Protein AF-A0A316VGZ0-F1 (afdb_monomer_lite)

Sequence (203 aa):
MQSYHSQEEENTGGGGDSDWLEDSEDDFAEEQKVAGKGEGQITLSMAEKETEKVQRKMYDDGYREGIGLGKEGAIQLGFDHGFKANGAPIGRRMGKLKGTLHALEIRLIQSRASKESTSNPSSSEKLNSILQSTKTLRHCLNSLQLKDLMEPDWEAIEHECQHGGQVDHIKPETPEQKSKREGILAEIEEQVNKLVLDSYGFV

Radius of gyration: 35.26 Å; chains: 1; bounding box: 104×51×98 Å

Structure (mmCIF, N/CA/C/O backbone):
data_AF-A0A316VGZ0-F1
#
_entry.id   AF-A0A316VGZ0-F1
#
loop_
_atom_site.group_PDB
_atom_site.id
_atom_site.type_symbol
_atom_site.label_atom_id
_atom_site.label_alt_id
_atom_site.label_comp_id
_atom_site.label_asym_id
_atom_site.label_entity_id
_atom_site.label_seq_id
_atom_site.pdbx_PDB_ins_code
_atom_site.Cartn_x
_atom_site.Cartn_y
_atom_site.Cartn_z
_atom_site.occupancy
_atom_site.B_iso_or_equiv
_atom_site.auth_seq_id
_atom_site.auth_comp_id
_atom_site.auth_asym_id
_atom_site.auth_atom_id
_atom_site.pdbx_PDB_model_num
ATOM 1 N N . MET A 1 1 ? 78.881 -1.160 -10.661 1.00 38.75 1 MET A N 1
ATOM 2 C CA . MET A 1 1 ? 78.074 -1.678 -11.783 1.00 38.75 1 MET A CA 1
ATOM 3 C C . MET A 1 1 ? 76.645 -1.198 -11.578 1.00 38.75 1 MET A C 1
ATOM 5 O O . MET A 1 1 ? 76.086 -1.544 -10.553 1.00 38.75 1 MET A O 1
ATOM 9 N N . GLN A 1 2 ? 76.182 -0.333 -12.498 1.00 39.22 2 GLN A N 1
ATOM 10 C CA . GLN A 1 2 ? 74.796 0.003 -12.912 1.00 39.22 2 GLN A CA 1
ATOM 11 C C . GLN A 1 2 ? 73.740 0.181 -11.795 1.00 39.22 2 GLN A C 1
ATOM 13 O O . GLN A 1 2 ? 73.377 -0.776 -11.132 1.00 39.22 2 GLN A O 1
ATOM 18 N N . SER A 1 3 ? 73.283 1.394 -11.451 1.00 41.81 3 SER A N 1
ATOM 19 C CA . SER A 1 3 ? 72.428 2.326 -12.225 1.00 41.81 3 SER A CA 1
ATOM 20 C C . SER A 1 3 ? 71.182 1.667 -12.808 1.00 41.81 3 SER A C 1
ATOM 22 O O . SER A 1 3 ? 71.302 1.074 -13.870 1.00 41.81 3 SER A O 1
ATOM 24 N N . TYR A 1 4 ? 70.019 1.881 -12.179 1.00 39.53 4 TYR A N 1
ATOM 25 C CA . TYR A 1 4 ? 68.788 2.272 -12.873 1.00 39.53 4 TYR A CA 1
ATOM 26 C C . TYR A 1 4 ? 67.970 3.235 -12.005 1.00 39.53 4 TYR A C 1
ATOM 28 O O . TYR A 1 4 ? 67.784 3.048 -10.805 1.00 39.53 4 TYR A O 1
ATOM 36 N N . HIS A 1 5 ? 67.575 4.300 -12.682 1.00 37.22 5 HIS A N 1
ATOM 37 C CA . HIS A 1 5 ? 66.784 5.453 -12.300 1.00 37.22 5 HIS A CA 1
ATOM 38 C C . HIS A 1 5 ? 65.394 5.227 -12.909 1.00 37.22 5 HIS A C 1
ATOM 40 O O . HIS A 1 5 ? 65.350 4.754 -14.041 1.00 37.22 5 HIS A O 1
ATOM 46 N N . SER A 1 6 ? 64.319 5.542 -12.185 1.00 41.25 6 SER A N 1
ATOM 47 C CA . SER A 1 6 ? 63.095 6.147 -12.737 1.00 41.25 6 SER A CA 1
ATOM 48 C C . SER A 1 6 ? 62.137 6.494 -11.598 1.00 41.25 6 SER A C 1
ATOM 50 O O . SER A 1 6 ? 61.730 5.633 -10.820 1.00 41.25 6 SER A O 1
ATOM 52 N N . GLN A 1 7 ? 61.862 7.792 -11.502 1.00 40.12 7 GLN A N 1
ATOM 53 C CA . GLN A 1 7 ? 60.756 8.409 -10.777 1.00 40.12 7 GLN A CA 1
ATOM 54 C C . GLN A 1 7 ? 59.441 8.181 -11.533 1.00 40.12 7 GLN A C 1
ATOM 56 O O . GLN A 1 7 ? 59.491 7.847 -12.712 1.00 40.12 7 GLN A O 1
ATOM 61 N N . GLU A 1 8 ? 58.324 8.403 -10.834 1.00 38.38 8 GLU A N 1
ATOM 62 C CA . GLU A 1 8 ? 57.053 9.021 -11.278 1.00 38.38 8 GLU A CA 1
ATOM 63 C C . GLU A 1 8 ? 55.898 8.408 -10.474 1.00 38.38 8 GLU A C 1
ATOM 65 O O . GLU A 1 8 ? 55.894 7.212 -10.200 1.00 38.38 8 GLU A O 1
ATOM 70 N N . GLU A 1 9 ? 54.830 9.095 -10.102 1.00 42.50 9 GLU A N 1
ATOM 71 C CA . GLU A 1 9 ? 54.559 10.470 -9.687 1.00 42.50 9 GLU A CA 1
ATOM 72 C C . GLU A 1 9 ? 53.143 10.379 -9.081 1.00 42.50 9 GLU A C 1
ATOM 74 O O . GLU A 1 9 ? 52.365 9.468 -9.389 1.00 42.50 9 GLU A O 1
ATOM 79 N N . GLU A 1 10 ? 52.834 11.257 -8.135 1.00 43.47 10 GLU A N 1
ATOM 80 C CA . GLU A 1 10 ? 51.562 11.282 -7.417 1.00 43.47 10 GLU A CA 1
ATOM 81 C C . GLU A 1 10 ? 50.405 11.626 -8.368 1.00 43.47 10 GLU A C 1
ATOM 83 O O . GLU A 1 10 ? 50.345 12.722 -8.917 1.00 43.47 10 GLU A O 1
ATOM 88 N N . ASN A 1 11 ? 49.439 10.717 -8.529 1.00 35.81 11 ASN A N 1
ATOM 89 C CA . ASN A 1 11 ? 48.193 11.011 -9.236 1.00 35.81 11 ASN A CA 1
ATOM 90 C C . ASN A 1 11 ? 47.208 11.702 -8.279 1.00 35.81 11 ASN A C 1
ATOM 92 O O . ASN A 1 11 ? 46.334 11.068 -7.680 1.00 35.81 11 ASN A O 1
ATOM 96 N N . THR A 1 12 ? 47.399 13.005 -8.078 1.00 38.22 12 THR A N 1
ATOM 97 C CA . THR A 1 12 ? 46.411 13.879 -7.439 1.00 38.22 12 THR A CA 1
ATOM 98 C C . THR A 1 12 ? 45.332 14.253 -8.444 1.00 38.22 12 THR A C 1
ATOM 100 O O . THR A 1 12 ? 45.634 14.693 -9.550 1.00 38.22 12 THR A O 1
ATOM 103 N N . GLY A 1 13 ? 44.076 14.083 -8.037 1.00 39.06 13 GLY A N 1
ATOM 104 C CA . GLY A 1 13 ? 42.913 14.264 -8.888 1.00 39.06 13 GLY A CA 1
ATOM 105 C C . GLY A 1 13 ? 42.761 15.639 -9.540 1.00 39.06 13 GLY A C 1
ATOM 106 O O . GLY A 1 13 ? 43.245 16.663 -9.064 1.00 39.06 13 GLY A O 1
ATOM 107 N N . GLY A 1 14 ? 41.978 15.637 -10.610 1.00 32.41 14 GLY A N 1
ATOM 108 C CA . GLY A 1 14 ? 41.451 16.820 -11.264 1.00 32.41 14 GLY A CA 1
ATOM 109 C C . GLY A 1 14 ? 40.292 16.383 -12.142 1.00 32.41 14 GLY A C 1
ATOM 110 O O . GLY A 1 14 ? 40.484 15.604 -13.068 1.00 32.41 14 GLY A O 1
ATOM 111 N N . GLY A 1 15 ? 39.084 16.822 -11.789 1.00 45.97 15 GLY A N 1
ATOM 112 C CA . GLY A 1 15 ? 37.895 16.622 -12.605 1.00 45.97 15 GLY A CA 1
ATOM 113 C C . GLY A 1 15 ? 38.054 17.265 -13.981 1.00 45.97 15 GLY A C 1
ATOM 114 O O . GLY A 1 15 ? 38.692 18.307 -14.122 1.00 45.97 15 GLY A O 1
ATOM 115 N N . GLY A 1 16 ? 37.446 16.631 -14.975 1.00 38.34 16 GLY A N 1
ATOM 116 C CA . GLY A 1 16 ? 37.474 17.063 -16.365 1.00 38.34 16 GLY A CA 1
ATOM 117 C C . GLY A 1 16 ? 36.427 16.319 -17.183 1.00 38.34 16 GLY A C 1
ATOM 118 O O . GLY A 1 16 ? 36.757 15.695 -18.182 1.00 38.34 16 GLY A O 1
ATOM 119 N N . ASP A 1 17 ? 35.170 16.360 -16.736 1.00 52.19 17 ASP A N 1
ATOM 120 C CA . ASP A 1 17 ? 34.013 16.061 -17.583 1.00 52.19 17 ASP A CA 1
ATOM 121 C C . ASP A 1 17 ? 33.887 17.167 -18.643 1.00 52.19 17 ASP A C 1
ATOM 123 O O . ASP A 1 17 ? 33.178 18.151 -18.436 1.00 52.19 17 ASP A O 1
ATOM 127 N N . SER A 1 18 ? 34.606 17.045 -19.760 1.00 46.91 18 SER A N 1
ATOM 128 C CA . SER A 1 18 ? 34.398 17.879 -20.955 1.00 46.91 18 SER A CA 1
ATOM 129 C C . SER A 1 18 ? 35.203 17.366 -22.154 1.00 46.91 18 SER A C 1
ATOM 131 O O . SER A 1 18 ? 35.973 18.114 -22.740 1.00 46.91 18 SER A O 1
ATOM 133 N N . ASP A 1 19 ? 35.014 16.095 -22.521 1.00 51.22 19 ASP A N 1
ATOM 134 C CA . ASP A 1 19 ? 35.657 15.467 -23.693 1.00 51.22 19 ASP A CA 1
ATOM 135 C C . ASP A 1 19 ? 34.629 14.997 -24.744 1.00 51.22 19 ASP A C 1
ATOM 137 O O . ASP A 1 19 ? 34.722 13.917 -25.316 1.00 51.22 19 ASP A O 1
ATOM 141 N N . TRP A 1 20 ? 33.557 15.775 -24.940 1.00 57.19 20 TRP A N 1
ATOM 142 C CA . TRP A 1 20 ? 32.487 15.443 -25.901 1.00 57.19 20 TRP A CA 1
ATOM 143 C C . TRP A 1 20 ? 32.205 16.514 -26.955 1.00 57.19 20 TRP A C 1
ATOM 145 O O . TRP A 1 20 ? 31.342 16.304 -27.803 1.00 57.19 20 TRP A O 1
ATOM 155 N N . LEU A 1 21 ? 32.920 17.639 -26.943 1.00 46.00 21 LEU A N 1
ATOM 156 C CA . LEU A 1 21 ? 32.795 18.689 -27.956 1.00 46.00 21 LEU A CA 1
ATOM 157 C C . LEU A 1 21 ? 34.138 19.413 -28.126 1.00 46.00 21 LEU A C 1
ATOM 159 O O . LEU A 1 21 ? 34.239 20.611 -27.874 1.00 46.00 21 LEU A O 1
ATOM 163 N N . GLU A 1 22 ? 35.176 18.696 -28.559 1.00 41.59 22 GLU A N 1
ATOM 164 C CA . GLU A 1 22 ? 36.236 19.353 -29.327 1.00 41.59 22 GLU A CA 1
ATOM 165 C C . GLU A 1 22 ? 35.671 19.611 -30.729 1.00 41.59 22 GLU A C 1
ATOM 167 O O . GLU A 1 22 ? 35.804 18.818 -31.664 1.00 41.59 22 GLU A O 1
ATOM 172 N N . ASP A 1 23 ? 34.941 20.723 -30.827 1.00 48.59 23 ASP A N 1
ATOM 173 C CA . ASP A 1 23 ? 34.724 21.432 -32.080 1.00 48.59 23 ASP A CA 1
ATOM 174 C C . ASP A 1 23 ? 36.124 21.832 -32.557 1.00 48.59 23 ASP A C 1
ATOM 176 O O . ASP A 1 23 ? 36.705 22.825 -32.120 1.00 48.59 23 ASP A O 1
ATOM 180 N N . SER A 1 24 ? 36.729 20.962 -33.361 1.00 50.09 24 SER A N 1
ATOM 181 C CA . SER A 1 24 ? 37.962 21.253 -34.077 1.00 50.09 24 SER A CA 1
ATOM 182 C C . SER A 1 24 ? 37.608 22.273 -35.154 1.00 50.09 24 SER A C 1
ATOM 184 O O . SER A 1 24 ? 37.417 21.950 -36.326 1.00 50.09 24 SER A O 1
ATOM 186 N N . GLU A 1 25 ? 37.483 23.530 -34.726 1.00 49.50 25 GLU A N 1
ATOM 187 C CA . GLU A 1 25 ? 37.567 24.721 -35.563 1.00 49.50 25 GLU A CA 1
ATOM 188 C C . GLU A 1 25 ? 38.998 24.830 -36.112 1.00 49.50 25 GLU A C 1
ATOM 190 O O . GLU A 1 25 ? 39.759 25.724 -35.760 1.00 49.50 25 GLU A O 1
ATOM 195 N N . ASP A 1 26 ? 39.384 23.887 -36.962 1.00 47.25 26 ASP A N 1
ATOM 196 C CA . ASP A 1 26 ? 40.628 23.937 -37.719 1.00 47.25 26 ASP A CA 1
ATOM 197 C C . ASP A 1 26 ? 40.342 23.430 -39.134 1.00 47.25 26 ASP A C 1
ATOM 199 O O . ASP A 1 26 ? 40.723 22.338 -39.543 1.00 47.25 26 ASP A O 1
ATOM 203 N N . ASP A 1 27 ? 39.628 24.261 -39.896 1.00 46.81 27 ASP A N 1
ATOM 204 C CA . ASP A 1 27 ? 39.571 24.159 -41.353 1.00 46.81 27 ASP A CA 1
ATOM 205 C C . ASP A 1 27 ? 39.994 25.508 -41.957 1.00 46.81 27 ASP A C 1
ATOM 207 O O . ASP A 1 27 ? 39.209 26.344 -42.404 1.00 46.81 27 ASP A O 1
ATOM 211 N N . PHE A 1 28 ? 41.301 25.740 -41.830 1.00 39.25 28 PHE A N 1
ATOM 212 C CA . PHE A 1 28 ? 42.184 26.223 -42.889 1.00 39.25 28 PHE A CA 1
ATOM 213 C C . PHE A 1 28 ? 41.658 27.405 -43.725 1.00 39.25 28 PHE A C 1
ATOM 215 O O . PHE A 1 28 ? 41.083 27.261 -44.805 1.00 39.25 28 PHE A O 1
ATOM 222 N N . ALA A 1 29 ? 41.957 28.619 -43.256 1.00 47.28 29 ALA A N 1
ATOM 223 C CA . ALA A 1 29 ? 41.929 29.821 -44.080 1.00 47.28 29 ALA A CA 1
ATOM 224 C C . ALA A 1 29 ? 43.041 29.755 -45.147 1.00 47.28 29 ALA A C 1
ATOM 226 O O . ALA A 1 29 ? 44.096 30.371 -44.996 1.00 47.28 29 ALA A O 1
ATOM 227 N N . GLU A 1 30 ? 42.809 29.007 -46.229 1.00 46.62 30 GLU A N 1
ATOM 228 C CA . GLU A 1 30 ? 43.659 29.045 -47.416 1.00 46.62 30 GLU A CA 1
ATOM 229 C C . GLU A 1 30 ? 43.098 30.036 -48.439 1.00 46.62 30 GLU A C 1
ATOM 231 O O . GLU A 1 30 ? 42.026 29.889 -49.030 1.00 46.62 30 GLU A O 1
ATOM 236 N N . GLU A 1 31 ? 43.861 31.105 -48.610 1.00 50.22 31 GLU A N 1
ATOM 237 C CA . GLU A 1 31 ? 43.644 32.193 -49.542 1.00 50.22 31 GLU A CA 1
ATOM 238 C C . GLU A 1 31 ? 43.766 31.690 -50.996 1.00 50.22 31 GLU A C 1
ATOM 240 O O . GLU A 1 31 ? 44.851 31.675 -51.578 1.00 50.22 31 GLU A O 1
ATOM 245 N N . GLN A 1 32 ? 42.652 31.309 -51.632 1.00 44.03 32 GLN A N 1
ATOM 246 C CA . GLN A 1 32 ? 42.607 31.099 -53.085 1.00 44.03 32 GLN A CA 1
ATOM 247 C C . GLN A 1 32 ? 42.017 32.308 -53.816 1.00 44.03 32 GLN A C 1
ATOM 249 O O . GLN A 1 32 ? 40.807 32.515 -53.905 1.00 44.03 32 GLN A O 1
ATOM 254 N N . LYS A 1 33 ? 42.909 33.084 -54.439 1.00 47.75 33 LYS A N 1
ATOM 255 C CA . LYS A 1 33 ? 42.572 33.960 -55.566 1.00 47.75 33 LYS A CA 1
ATOM 256 C C . LYS A 1 33 ? 42.103 33.108 -56.747 1.00 47.75 33 LYS A C 1
ATOM 258 O O . LYS A 1 33 ? 42.931 32.464 -57.388 1.00 47.75 33 LYS A O 1
ATOM 263 N N . VAL A 1 34 ? 40.825 33.193 -57.117 1.00 42.66 34 VAL A N 1
ATOM 264 C CA . VAL A 1 34 ? 40.359 32.755 -58.443 1.00 42.66 34 VAL A CA 1
ATOM 265 C C . VAL A 1 34 ? 39.484 33.833 -59.078 1.00 42.66 34 VAL A C 1
ATOM 267 O O . VAL A 1 34 ? 38.467 34.263 -58.541 1.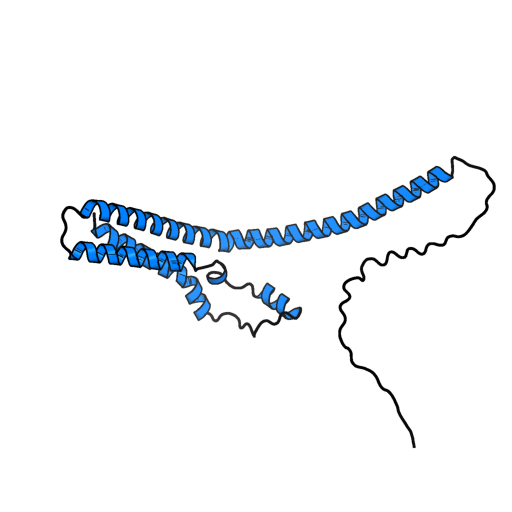00 42.66 34 VAL A O 1
ATOM 270 N N . ALA A 1 35 ? 39.954 34.295 -60.235 1.00 42.94 35 ALA A N 1
ATOM 271 C CA . ALA A 1 35 ? 39.294 35.235 -61.123 1.00 42.94 35 ALA A CA 1
ATOM 272 C C . ALA A 1 35 ? 37.980 34.661 -61.686 1.00 42.94 35 ALA A C 1
ATOM 274 O O . ALA A 1 35 ? 37.827 33.455 -61.852 1.00 42.94 35 ALA A O 1
ATOM 275 N N . GLY A 1 36 ? 37.037 35.555 -61.982 1.00 46.97 36 GLY A N 1
ATOM 276 C CA . GLY A 1 36 ? 35.626 35.233 -62.159 1.00 46.97 36 GLY A CA 1
ATOM 277 C C . GLY A 1 36 ? 35.244 34.228 -63.251 1.00 46.97 36 GLY A C 1
ATOM 278 O O . GLY A 1 36 ? 35.831 34.189 -64.332 1.00 46.97 36 GLY A O 1
ATOM 279 N N . LYS A 1 37 ? 34.166 33.489 -62.952 1.00 44.44 37 LYS A N 1
ATOM 280 C CA . LYS A 1 37 ? 33.063 33.045 -63.830 1.00 44.44 37 LYS A CA 1
ATOM 281 C C . LYS A 1 37 ? 32.145 32.115 -63.020 1.00 44.44 37 LYS A C 1
ATOM 283 O O . LYS A 1 37 ? 32.617 31.099 -62.534 1.00 44.44 37 LYS A O 1
ATOM 288 N N . GLY A 1 38 ? 30.844 32.417 -62.938 1.00 44.00 38 GLY A N 1
ATOM 289 C CA . GLY A 1 38 ? 29.815 31.417 -62.604 1.00 44.00 38 GLY A CA 1
ATOM 290 C C . GLY A 1 38 ? 28.981 31.680 -61.347 1.00 44.00 38 GLY A C 1
ATOM 291 O O . GLY A 1 38 ? 29.081 30.942 -60.373 1.00 44.00 38 GLY A O 1
ATOM 292 N N . GLU A 1 39 ? 28.061 32.644 -61.409 1.00 46.94 39 GLU A N 1
ATOM 293 C CA . GLU A 1 39 ? 27.033 32.878 -60.373 1.00 46.94 39 GLU A CA 1
ATOM 294 C C . GLU A 1 39 ? 26.109 31.656 -60.137 1.00 46.94 39 GLU A C 1
ATOM 296 O O . GLU A 1 39 ? 25.444 31.574 -59.111 1.00 46.94 39 GLU A O 1
ATOM 301 N N . GLY A 1 40 ? 26.102 30.668 -61.044 1.00 50.38 40 GLY A N 1
ATOM 302 C CA . GLY A 1 40 ? 25.330 29.424 -60.918 1.00 50.38 40 GLY A CA 1
ATOM 303 C C . GLY A 1 40 ? 26.049 28.231 -60.267 1.00 50.38 40 GLY A C 1
ATOM 304 O O . GLY A 1 40 ? 25.383 27.255 -59.951 1.00 50.38 40 GLY A O 1
ATOM 305 N N . GLN A 1 41 ? 27.374 28.263 -60.065 1.00 50.91 41 GLN A N 1
ATOM 306 C CA . GLN A 1 41 ? 28.117 27.143 -59.443 1.00 50.91 41 GLN A CA 1
ATOM 307 C C . GLN A 1 41 ? 28.287 27.302 -57.925 1.00 50.91 41 GLN A C 1
ATOM 309 O O . GLN A 1 41 ? 28.316 26.312 -57.198 1.00 50.91 41 GLN A O 1
ATOM 314 N N . ILE A 1 42 ? 28.347 28.541 -57.430 1.00 56.47 42 ILE A N 1
ATOM 315 C CA . ILE A 1 42 ? 28.529 28.834 -55.999 1.00 56.47 42 ILE A CA 1
ATOM 316 C C . ILE A 1 42 ? 27.263 28.480 -55.200 1.00 56.47 42 ILE A C 1
ATOM 318 O O . ILE A 1 42 ? 27.355 27.931 -54.106 1.00 56.47 42 ILE A O 1
ATOM 322 N N . THR A 1 43 ? 26.075 28.720 -55.762 1.00 57.81 43 THR A N 1
ATOM 323 C CA . THR A 1 43 ? 24.787 28.422 -55.111 1.00 57.81 43 THR A CA 1
ATOM 324 C C . THR A 1 43 ? 24.499 26.924 -55.016 1.00 57.81 43 THR A C 1
ATOM 326 O O . THR A 1 43 ? 23.932 26.485 -54.022 1.00 57.81 43 THR A O 1
ATOM 329 N N . LEU A 1 44 ? 24.937 26.133 -56.003 1.00 60.53 44 LEU A N 1
ATOM 330 C CA . LEU A 1 44 ? 24.860 24.668 -55.985 1.00 60.53 44 LEU A CA 1
ATOM 331 C C . LEU A 1 44 ? 25.773 24.071 -54.906 1.00 60.53 44 LEU A C 1
ATOM 333 O O . LEU A 1 44 ? 25.309 23.261 -54.116 1.00 60.53 44 LEU A O 1
ATOM 337 N N . SER A 1 45 ? 27.015 24.553 -54.786 1.00 74.50 45 SER A N 1
ATOM 338 C CA . SER A 1 45 ? 27.935 24.104 -53.730 1.00 74.50 45 SER A CA 1
ATOM 339 C C . SER A 1 45 ? 27.467 24.504 -52.323 1.00 74.50 45 SER A C 1
ATOM 341 O O . SER A 1 45 ? 27.627 23.739 -51.373 1.00 74.50 45 SER A O 1
ATOM 343 N N . MET A 1 46 ? 26.861 25.687 -52.164 1.00 74.62 46 MET A N 1
ATOM 344 C CA . MET A 1 46 ? 26.257 26.090 -50.887 1.00 74.62 46 MET A CA 1
ATOM 345 C C . MET A 1 46 ? 25.019 25.252 -50.552 1.00 74.62 46 MET A C 1
ATOM 347 O O . MET A 1 46 ? 24.886 24.816 -49.412 1.00 74.62 46 MET A O 1
ATOM 351 N N . ALA A 1 47 ? 24.161 24.968 -51.535 1.00 81.00 47 ALA A N 1
ATOM 352 C CA . ALA A 1 47 ? 23.001 24.100 -51.351 1.00 81.00 47 ALA A CA 1
ATOM 353 C C . ALA A 1 47 ? 23.413 22.664 -50.985 1.00 81.00 47 ALA A C 1
ATOM 355 O O . ALA A 1 47 ? 22.829 22.082 -50.077 1.00 81.00 47 ALA A O 1
ATOM 356 N N . GLU A 1 48 ? 24.452 22.114 -51.618 1.00 82.56 48 GLU A N 1
ATOM 357 C CA . GLU A 1 48 ? 25.017 20.800 -51.280 1.00 82.56 48 GLU A CA 1
ATOM 358 C C . GLU A 1 48 ? 25.533 20.772 -49.830 1.00 82.56 48 GLU A C 1
ATOM 360 O O . GLU A 1 48 ? 25.138 19.907 -49.045 1.00 82.56 48 GLU A O 1
ATOM 365 N N . LYS A 1 49 ? 26.300 21.788 -49.415 1.00 84.31 49 LYS A N 1
ATOM 366 C CA . LYS A 1 49 ? 26.772 21.927 -48.023 1.00 84.31 49 LYS A CA 1
ATOM 367 C C . LYS A 1 49 ? 25.626 22.055 -47.017 1.00 84.31 49 LYS A C 1
ATOM 369 O O . LYS A 1 49 ? 25.691 21.492 -45.923 1.00 84.31 49 LYS A O 1
ATOM 374 N N . GLU A 1 50 ? 24.571 22.789 -47.360 1.00 85.38 50 GLU A N 1
ATOM 375 C CA . GLU A 1 50 ? 23.369 22.895 -46.530 1.00 85.38 50 GLU A CA 1
ATOM 376 C C . GLU A 1 50 ? 22.631 21.557 -46.439 1.00 85.38 50 GLU A C 1
ATOM 378 O O . GLU A 1 50 ? 22.227 21.167 -45.342 1.00 85.38 50 GLU A O 1
ATOM 383 N N . THR A 1 51 ? 22.521 20.809 -47.541 1.00 88.62 51 THR A N 1
ATOM 384 C CA . THR A 1 51 ? 21.912 19.472 -47.526 1.00 88.62 51 THR A CA 1
ATOM 385 C C . THR A 1 51 ? 22.709 18.483 -46.682 1.00 88.62 51 THR A C 1
ATOM 387 O O . THR A 1 51 ? 22.113 17.777 -45.872 1.00 88.62 51 THR A O 1
ATOM 390 N N . GLU A 1 52 ? 24.040 18.491 -46.760 1.00 86.50 52 GLU A N 1
ATOM 391 C CA . GLU A 1 52 ? 24.902 17.652 -45.918 1.00 86.50 52 GLU A CA 1
ATOM 392 C C . GLU A 1 52 ? 24.803 18.031 -44.437 1.00 86.50 52 GLU A C 1
ATOM 394 O O . GLU A 1 52 ? 24.815 17.165 -43.558 1.00 86.50 52 GLU A O 1
ATOM 399 N N . LYS A 1 53 ? 24.680 19.329 -44.134 1.00 88.19 53 LYS A N 1
ATOM 400 C CA . LYS A 1 53 ? 24.488 19.812 -42.762 1.00 88.19 53 LYS A CA 1
ATOM 401 C C . LYS A 1 53 ? 23.129 19.395 -42.206 1.00 88.19 53 LYS A C 1
ATOM 403 O O . LYS A 1 53 ? 23.053 18.978 -41.052 1.00 88.19 53 LYS A O 1
ATOM 408 N N . VAL A 1 54 ? 22.064 19.501 -43.001 1.00 87.38 54 VAL A N 1
ATOM 409 C CA . VAL A 1 54 ? 20.723 19.033 -42.615 1.00 87.38 54 VAL A CA 1
ATOM 410 C C . VAL A 1 54 ? 20.724 17.519 -42.427 1.00 87.38 54 VAL A C 1
ATOM 412 O O . VAL A 1 54 ? 20.181 17.033 -41.440 1.00 87.38 54 VAL A O 1
ATOM 415 N N . GLN A 1 55 ? 21.384 16.780 -43.316 1.00 87.62 55 GLN A N 1
ATOM 416 C CA . GLN A 1 55 ? 21.471 15.328 -43.244 1.00 87.62 55 GLN A CA 1
ATOM 417 C C . GLN A 1 55 ? 22.245 14.857 -42.005 1.00 87.62 55 GLN A C 1
ATOM 419 O O . GLN A 1 55 ? 21.761 13.974 -41.301 1.00 87.62 55 GLN A O 1
ATOM 424 N N . ARG A 1 56 ? 23.394 15.471 -41.683 1.00 85.50 56 ARG A N 1
ATOM 425 C CA . ARG A 1 56 ? 24.131 15.178 -40.439 1.00 85.50 56 ARG A CA 1
ATOM 426 C C . ARG A 1 56 ? 23.274 15.421 -39.203 1.00 85.50 56 ARG A C 1
ATOM 428 O O . ARG A 1 56 ? 23.130 14.522 -38.386 1.00 85.50 56 ARG A O 1
ATOM 435 N N . LYS A 1 57 ? 22.608 16.578 -39.132 1.00 86.94 57 LYS A N 1
ATOM 436 C CA . LYS A 1 57 ? 21.682 16.881 -38.031 1.00 86.94 57 LYS A CA 1
ATOM 437 C C . LYS A 1 57 ? 20.551 15.864 -37.926 1.00 86.94 57 LYS A C 1
ATOM 439 O O . LYS A 1 57 ? 20.266 15.406 -36.834 1.00 86.94 57 LYS A O 1
ATOM 444 N N . MET A 1 58 ? 19.945 15.464 -39.044 1.00 87.81 58 MET A N 1
ATOM 445 C CA . MET A 1 58 ? 18.900 14.436 -39.043 1.00 87.81 58 MET A CA 1
ATOM 446 C C . MET A 1 58 ? 19.397 13.086 -38.511 1.00 87.81 58 MET A C 1
ATOM 448 O O . MET A 1 58 ? 18.644 12.410 -37.814 1.00 87.81 58 MET A O 1
ATOM 452 N N . TYR A 1 59 ? 20.635 12.684 -38.816 1.00 89.12 59 TYR A N 1
ATOM 453 C CA . TYR A 1 59 ? 21.204 11.447 -38.277 1.00 89.12 59 TYR A CA 1
ATOM 454 C C . TYR A 1 59 ? 21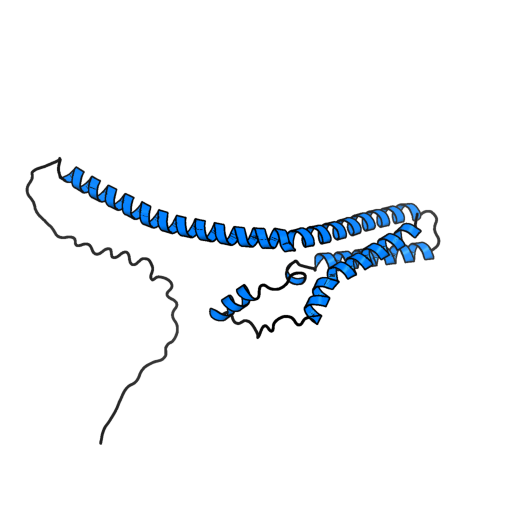.537 11.558 -36.791 1.00 89.12 59 TYR A C 1
ATOM 456 O O . TYR A 1 59 ? 21.173 10.658 -36.036 1.00 89.12 59 TYR A O 1
ATOM 464 N N . ASP A 1 60 ? 22.171 12.648 -36.368 1.00 87.00 60 ASP A N 1
ATOM 465 C CA . ASP A 1 60 ? 22.563 12.848 -34.971 1.00 87.00 60 ASP A CA 1
ATOM 466 C C . ASP A 1 60 ? 21.329 13.010 -34.072 1.00 87.00 60 ASP A C 1
ATOM 468 O O . ASP A 1 60 ? 21.192 12.319 -33.056 1.00 87.00 60 ASP A O 1
ATOM 472 N N . ASP A 1 61 ? 20.383 13.858 -34.485 1.00 88.44 61 ASP A N 1
ATOM 473 C CA . ASP A 1 61 ? 19.124 14.074 -33.774 1.00 88.44 61 ASP A CA 1
ATOM 474 C C . ASP A 1 61 ? 18.262 12.808 -33.802 1.00 88.44 61 ASP A C 1
ATOM 476 O O . ASP A 1 61 ? 17.745 12.406 -32.761 1.00 88.44 61 ASP A O 1
ATOM 480 N N . GLY A 1 62 ? 18.163 12.127 -34.949 1.00 89.19 62 GLY A N 1
ATOM 481 C CA . GLY A 1 62 ? 17.381 10.897 -35.089 1.00 89.19 62 GLY A CA 1
ATOM 482 C C . GLY A 1 62 ? 17.948 9.728 -34.281 1.00 89.19 62 GLY A C 1
ATOM 483 O O . GLY A 1 62 ? 17.190 8.958 -33.690 1.00 89.19 62 GLY A O 1
ATOM 484 N N . TYR A 1 63 ? 19.274 9.605 -34.192 1.00 90.06 63 TYR A N 1
ATOM 485 C CA . TYR A 1 63 ? 19.926 8.606 -33.344 1.00 90.06 63 TYR A CA 1
ATOM 486 C C . TYR A 1 63 ? 19.705 8.910 -31.860 1.00 90.06 63 TYR A C 1
ATOM 488 O O . TYR A 1 63 ? 19.338 8.020 -31.085 1.00 90.06 63 TYR A O 1
ATOM 496 N N . ARG A 1 64 ? 19.864 10.178 -31.462 1.00 90.75 64 ARG A N 1
ATOM 497 C CA . ARG A 1 64 ? 19.631 10.604 -30.079 1.00 90.75 64 ARG A CA 1
ATOM 498 C C . ARG A 1 64 ? 18.172 10.415 -29.668 1.00 90.75 64 ARG A C 1
ATOM 500 O O . ARG A 1 64 ? 17.909 9.908 -28.577 1.00 90.75 64 ARG A O 1
ATOM 507 N N . GLU A 1 65 ? 17.237 10.781 -30.540 1.00 90.00 65 GLU A N 1
ATOM 508 C CA . GLU A 1 65 ? 15.800 10.587 -30.343 1.00 90.00 65 GLU A CA 1
ATOM 509 C C . GL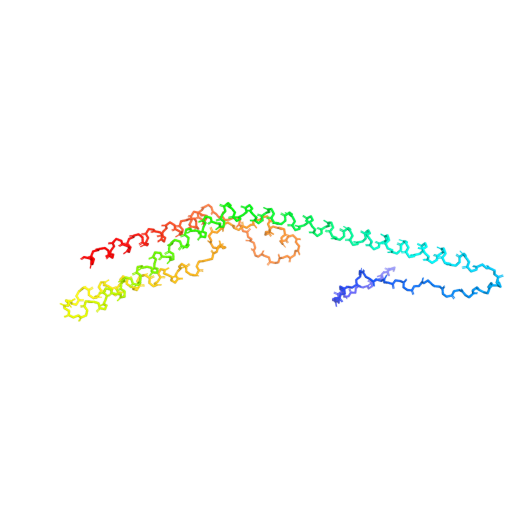U A 1 65 ? 15.450 9.098 -30.273 1.00 90.00 65 GLU A C 1
ATOM 511 O O . GLU A 1 65 ? 14.769 8.678 -29.340 1.00 90.00 65 GLU A O 1
ATOM 516 N N . GLY A 1 66 ? 15.982 8.275 -31.180 1.00 89.94 66 GLY A N 1
ATOM 517 C CA . GLY A 1 66 ? 15.755 6.830 -31.185 1.00 89.94 66 GLY A CA 1
ATOM 518 C C . GLY A 1 66 ? 16.221 6.143 -29.898 1.00 89.94 66 GLY A C 1
ATOM 519 O O . GLY A 1 66 ? 15.491 5.322 -29.336 1.00 89.94 66 GLY A O 1
ATOM 520 N N . ILE A 1 67 ? 17.396 6.515 -29.378 1.00 88.56 67 ILE A N 1
ATOM 521 C CA . ILE A 1 67 ? 17.870 6.029 -28.072 1.00 88.56 67 ILE A CA 1
ATOM 522 C C . ILE A 1 67 ? 16.960 6.514 -26.943 1.00 88.56 67 ILE A C 1
ATOM 524 O O . ILE A 1 67 ? 16.644 5.731 -26.045 1.00 88.56 67 ILE A O 1
ATOM 528 N N . GLY A 1 68 ? 16.547 7.783 -26.972 1.00 87.62 68 GLY A N 1
ATOM 529 C CA . GLY A 1 68 ? 15.641 8.355 -25.976 1.00 87.62 68 GLY A CA 1
ATOM 530 C C . GLY A 1 68 ? 14.322 7.589 -25.903 1.00 87.62 68 GLY A C 1
ATOM 531 O O . GLY A 1 68 ? 13.969 7.074 -24.843 1.00 87.62 68 GLY A O 1
ATOM 532 N N . LEU A 1 69 ? 13.660 7.420 -27.048 1.00 88.56 69 LEU A N 1
ATOM 533 C CA . LEU A 1 69 ? 12.389 6.706 -27.167 1.00 88.56 69 LEU A CA 1
ATOM 534 C C . LEU A 1 69 ? 12.511 5.231 -26.764 1.00 88.56 69 LEU A C 1
ATOM 536 O O . LEU A 1 69 ? 11.631 4.699 -26.088 1.00 88.56 69 LEU A O 1
ATOM 540 N N . GLY A 1 70 ? 13.608 4.565 -27.140 1.00 86.50 70 GLY A N 1
ATOM 541 C CA . GLY A 1 70 ? 13.855 3.173 -26.761 1.00 86.50 70 GLY A CA 1
ATOM 542 C C . GLY A 1 70 ? 14.043 2.996 -25.253 1.00 86.50 70 GLY A C 1
ATOM 543 O O . GLY A 1 70 ? 13.459 2.088 -24.657 1.00 86.50 70 GLY A O 1
ATOM 544 N N . LYS A 1 71 ? 14.816 3.888 -24.621 1.00 88.62 71 LYS A N 1
ATOM 545 C CA . LYS A 1 71 ? 15.025 3.886 -23.165 1.00 88.62 71 LYS A CA 1
ATOM 546 C C . LYS A 1 71 ? 13.734 4.185 -22.414 1.00 88.62 71 LYS A C 1
ATOM 548 O O . LYS A 1 71 ? 13.399 3.461 -21.481 1.00 88.62 71 LYS A O 1
ATOM 553 N N . GLU A 1 72 ? 13.004 5.213 -22.831 1.00 87.62 72 GLU A N 1
ATOM 554 C CA . GLU A 1 72 ? 11.739 5.592 -22.204 1.00 87.62 72 GLU A CA 1
ATOM 555 C C . GLU A 1 72 ? 10.709 4.465 -22.319 1.00 87.62 72 GLU A C 1
ATOM 557 O O . GLU A 1 72 ? 10.138 4.053 -21.310 1.00 87.62 72 GLU A O 1
ATOM 562 N N . GLY A 1 73 ? 10.557 3.875 -23.509 1.00 86.19 73 GLY A N 1
ATOM 563 C CA . GLY A 1 73 ? 9.656 2.744 -23.721 1.00 86.19 73 GLY A CA 1
ATOM 564 C C . GLY A 1 73 ? 9.994 1.539 -22.839 1.00 86.19 73 GLY A C 1
ATOM 565 O O . GLY A 1 73 ? 9.102 0.960 -22.218 1.00 86.19 73 GLY A O 1
ATOM 566 N N . ALA A 1 74 ? 11.276 1.181 -22.729 1.00 83.69 74 ALA A N 1
ATOM 567 C CA . ALA A 1 74 ? 11.713 0.074 -21.879 1.00 83.69 74 ALA A CA 1
ATOM 568 C C . ALA A 1 74 ? 11.466 0.346 -20.381 1.00 83.69 74 ALA A C 1
ATOM 570 O O . ALA A 1 74 ? 10.925 -0.513 -19.679 1.00 83.69 74 ALA A O 1
ATOM 571 N N . ILE A 1 75 ? 11.799 1.547 -19.896 1.00 87.44 75 ILE A N 1
ATOM 572 C CA . ILE A 1 75 ? 11.599 1.942 -18.491 1.00 87.44 75 ILE A CA 1
ATOM 573 C C . ILE A 1 75 ? 10.110 1.970 -18.143 1.00 87.44 75 ILE A C 1
ATOM 575 O O . ILE A 1 75 ? 9.702 1.497 -17.080 1.00 87.44 75 ILE A O 1
ATOM 579 N N . GLN A 1 76 ? 9.280 2.485 -19.045 1.00 90.12 76 GLN A N 1
ATOM 580 C CA . GLN A 1 76 ? 7.852 2.626 -18.801 1.00 90.12 76 GLN A CA 1
ATOM 581 C C . GLN A 1 76 ? 7.134 1.274 -18.784 1.00 90.12 76 GLN A C 1
ATOM 583 O O . GLN A 1 76 ? 6.250 1.068 -17.954 1.00 90.12 76 GLN A O 1
ATOM 588 N N . LEU A 1 77 ? 7.565 0.316 -19.612 1.00 89.56 77 LEU A N 1
ATOM 589 C CA . LEU A 1 77 ? 7.095 -1.071 -19.538 1.00 89.56 77 LEU A CA 1
ATOM 590 C C . LEU A 1 77 ? 7.435 -1.722 -18.187 1.00 89.56 77 LEU A C 1
ATOM 592 O O . LEU A 1 77 ? 6.572 -2.368 -17.585 1.00 89.56 77 LEU A O 1
ATOM 596 N N . GLY A 1 78 ? 8.662 -1.528 -17.691 1.00 86.12 78 GLY A N 1
ATOM 597 C CA . GLY A 1 78 ? 9.080 -2.016 -16.372 1.00 86.12 78 GLY A CA 1
ATOM 598 C C . GLY A 1 78 ? 8.264 -1.396 -15.233 1.00 86.12 78 GLY A C 1
ATOM 599 O O . GLY A 1 78 ? 7.760 -2.110 -14.359 1.00 86.12 78 GLY A O 1
ATOM 600 N N . PHE A 1 79 ? 8.046 -0.079 -15.289 1.00 88.38 79 PHE A N 1
ATOM 601 C CA . PHE A 1 79 ? 7.198 0.637 -14.336 1.00 88.38 79 PHE A CA 1
ATOM 602 C C . PHE A 1 79 ? 5.760 0.110 -14.342 1.00 88.38 79 PHE A C 1
ATOM 604 O O . PHE A 1 79 ? 5.217 -0.217 -13.285 1.00 88.38 79 PHE A O 1
ATOM 611 N N . ASP A 1 80 ? 5.148 -0.015 -15.519 1.00 90.62 80 ASP A N 1
ATOM 612 C CA . ASP A 1 80 ? 3.776 -0.496 -15.673 1.00 90.62 80 ASP A CA 1
ATOM 613 C C . ASP A 1 80 ? 3.594 -1.893 -15.080 1.00 90.62 80 ASP A C 1
ATOM 615 O O . ASP A 1 80 ? 2.576 -2.176 -14.435 1.00 90.62 80 ASP A O 1
ATOM 619 N N . HIS A 1 81 ? 4.580 -2.767 -15.287 1.00 88.81 81 HIS A N 1
ATOM 620 C CA . HIS A 1 81 ? 4.590 -4.103 -14.711 1.00 88.81 81 HIS A CA 1
ATOM 621 C C . HIS A 1 81 ? 4.642 -4.049 -13.177 1.00 88.81 81 HIS A C 1
ATOM 623 O O . HIS A 1 81 ? 3.760 -4.607 -12.517 1.00 88.81 81 HIS A O 1
ATOM 629 N N . GLY A 1 82 ? 5.605 -3.323 -12.599 1.00 87.12 82 GLY A N 1
ATOM 630 C CA . GLY A 1 82 ? 5.741 -3.186 -11.143 1.00 87.12 82 GLY A CA 1
ATOM 631 C C . GLY A 1 82 ? 4.525 -2.522 -10.485 1.00 87.12 82 GLY A C 1
ATOM 632 O O . GLY A 1 82 ? 4.049 -2.961 -9.429 1.00 87.12 82 GLY A O 1
ATOM 633 N N . PHE A 1 83 ? 3.953 -1.512 -11.143 1.00 89.12 83 PHE A N 1
ATOM 634 C CA . PHE A 1 83 ? 2.743 -0.837 -10.690 1.00 89.12 83 PHE A CA 1
ATOM 635 C C . PHE A 1 83 ? 1.535 -1.778 -10.693 1.00 89.12 83 PHE A C 1
ATOM 637 O O . PHE A 1 83 ? 0.797 -1.822 -9.708 1.00 89.12 83 PHE A O 1
ATOM 644 N N . LYS A 1 84 ? 1.321 -2.557 -11.758 1.00 90.56 84 LYS A N 1
ATOM 645 C CA . LYS A 1 84 ? 0.182 -3.489 -11.841 1.00 90.56 84 LYS A CA 1
ATOM 646 C C . LYS A 1 84 ? 0.328 -4.668 -10.882 1.00 90.56 84 LYS A C 1
ATOM 648 O O . LYS A 1 84 ? -0.652 -5.013 -10.223 1.00 90.56 84 LYS A O 1
ATOM 653 N N . ALA A 1 85 ? 1.521 -5.256 -10.804 1.00 87.69 85 ALA A N 1
ATOM 654 C CA . ALA A 1 85 ? 1.779 -6.441 -9.995 1.00 87.69 85 ALA A CA 1
ATOM 655 C C . ALA A 1 85 ? 1.714 -6.135 -8.491 1.00 87.69 85 ALA A C 1
ATOM 657 O O . ALA A 1 85 ? 0.989 -6.807 -7.760 1.00 87.69 85 ALA A O 1
ATOM 658 N N . ASN A 1 86 ? 2.412 -5.086 -8.041 1.00 86.50 86 ASN A N 1
ATOM 659 C CA . ASN A 1 86 ? 2.672 -4.876 -6.613 1.00 86.50 86 ASN A CA 1
ATOM 660 C C . ASN A 1 86 ? 2.159 -3.516 -6.116 1.00 86.50 86 ASN A C 1
ATOM 662 O O . ASN A 1 86 ? 1.448 -3.448 -5.110 1.00 86.50 86 ASN A O 1
ATOM 666 N N . GLY A 1 87 ? 2.447 -2.431 -6.841 1.00 89.06 87 GLY A N 1
ATOM 667 C CA . GLY A 1 87 ? 2.149 -1.068 -6.384 1.00 89.06 87 GLY A CA 1
ATOM 668 C C . GLY A 1 87 ? 0.653 -0.783 -6.207 1.00 89.06 87 GLY A C 1
ATOM 669 O O . GLY A 1 87 ? 0.209 -0.348 -5.142 1.00 89.06 87 GLY A O 1
ATOM 670 N N . ALA A 1 88 ? -0.157 -1.060 -7.229 1.00 91.00 88 ALA A N 1
ATOM 671 C CA . ALA A 1 88 ? -1.585 -0.764 -7.229 1.00 91.00 88 ALA A CA 1
ATOM 672 C C . ALA A 1 88 ? -2.389 -1.622 -6.232 1.00 91.00 88 ALA A C 1
ATOM 674 O O . ALA A 1 88 ? -3.284 -1.069 -5.582 1.00 91.00 88 ALA A O 1
ATOM 675 N N . PRO A 1 89 ? -2.137 -2.937 -6.068 1.00 91.62 89 PRO A N 1
ATOM 676 C CA . PRO A 1 89 ? -2.781 -3.730 -5.019 1.00 91.62 89 PRO A CA 1
ATOM 677 C C . PRO A 1 89 ? -2.448 -3.240 -3.603 1.00 91.62 89 PRO A C 1
ATOM 679 O O . PRO A 1 89 ? -3.363 -3.058 -2.793 1.00 91.62 89 PRO A O 1
ATOM 682 N N . ILE A 1 90 ? -1.170 -2.969 -3.314 1.00 90.25 90 ILE A N 1
ATOM 683 C CA . ILE A 1 90 ? -0.721 -2.479 -2.000 1.00 90.25 90 ILE A CA 1
ATOM 684 C C . ILE A 1 90 ? -1.322 -1.099 -1.713 1.00 90.25 90 ILE A C 1
ATOM 686 O O . ILE A 1 90 ? -1.932 -0.893 -0.661 1.00 90.25 90 ILE A O 1
ATOM 690 N N . GLY A 1 91 ? -1.244 -0.180 -2.677 1.00 91.38 91 GLY A N 1
ATOM 691 C CA . GLY A 1 91 ? -1.808 1.163 -2.552 1.00 91.38 91 GLY A CA 1
ATOM 692 C C . GLY A 1 91 ? -3.318 1.149 -2.304 1.00 91.38 91 GLY A C 1
ATOM 693 O O . GLY A 1 91 ? -3.809 1.870 -1.434 1.00 91.38 91 GLY A O 1
ATOM 694 N N . ARG A 1 92 ? -4.065 0.273 -2.992 1.00 92.44 92 ARG A N 1
ATOM 695 C CA . ARG A 1 92 ? -5.509 0.097 -2.756 1.00 92.44 92 ARG A CA 1
ATOM 696 C C . ARG A 1 92 ? -5.809 -0.415 -1.348 1.00 92.44 92 ARG A C 1
ATOM 698 O O . ARG A 1 92 ? -6.713 0.113 -0.696 1.00 92.44 92 ARG A O 1
ATOM 705 N N . ARG A 1 93 ? -5.052 -1.403 -0.861 1.00 91.50 93 ARG A N 1
ATOM 706 C CA . ARG A 1 93 ? -5.197 -1.930 0.508 1.00 91.50 93 ARG A CA 1
ATOM 707 C C . ARG A 1 93 ? -4.921 -0.855 1.558 1.00 91.50 93 ARG A C 1
ATOM 709 O O . ARG A 1 93 ? -5.764 -0.628 2.425 1.00 91.50 93 ARG A O 1
ATOM 716 N N . MET A 1 94 ? -3.808 -0.131 1.434 1.00 91.62 94 MET A N 1
ATOM 717 C CA . 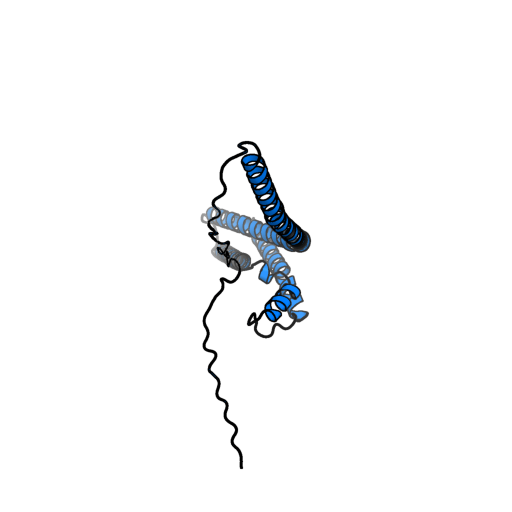MET A 1 94 ? -3.478 0.980 2.334 1.00 91.62 94 MET A CA 1
ATOM 718 C C . MET A 1 94 ? -4.539 2.083 2.293 1.00 91.62 94 MET A C 1
ATOM 720 O O . MET A 1 94 ? -4.960 2.570 3.341 1.00 91.62 94 MET A O 1
ATOM 724 N N . GLY A 1 95 ? -5.007 2.458 1.099 1.00 92.31 95 GLY A N 1
ATOM 725 C CA . GLY A 1 95 ? -6.054 3.464 0.925 1.00 92.31 95 GLY A CA 1
ATOM 726 C C . GLY A 1 95 ? -7.352 3.080 1.635 1.00 92.31 95 GLY A C 1
ATOM 727 O O . GLY A 1 95 ? -7.933 3.904 2.343 1.00 92.31 95 GLY A O 1
ATOM 728 N N . LYS A 1 96 ? -7.762 1.810 1.528 1.00 93.88 96 LYS A N 1
ATOM 729 C CA . LYS A 1 96 ? -8.925 1.278 2.250 1.00 93.88 96 LYS A CA 1
ATOM 730 C C . LYS A 1 96 ? -8.744 1.399 3.767 1.00 93.88 96 LYS A C 1
ATOM 732 O O . LYS A 1 96 ? -9.626 1.949 4.420 1.00 93.88 96 LYS A O 1
ATOM 737 N N . LEU A 1 97 ? -7.604 0.960 4.307 1.00 92.31 97 LEU A N 1
ATOM 738 C CA . LEU A 1 97 ? -7.309 1.024 5.748 1.00 92.31 97 LEU A CA 1
ATOM 739 C C . LEU A 1 97 ? -7.266 2.468 6.279 1.00 92.31 97 LEU A C 1
ATOM 741 O O . LEU A 1 97 ? -7.815 2.767 7.344 1.00 92.31 97 LEU A O 1
ATOM 745 N N . LYS A 1 98 ? -6.669 3.394 5.518 1.00 92.94 98 LYS A N 1
ATOM 746 C CA . LYS A 1 98 ? -6.666 4.829 5.854 1.00 92.94 98 LYS A CA 1
ATOM 747 C C . LYS A 1 98 ? -8.085 5.392 5.869 1.00 92.94 98 LYS A C 1
ATOM 749 O O . LYS A 1 98 ? -8.454 6.091 6.813 1.00 92.94 98 LYS A O 1
ATOM 754 N N . GLY A 1 99 ? -8.891 5.049 4.863 1.00 93.31 99 GLY A N 1
ATOM 755 C CA . GLY A 1 99 ? -10.294 5.450 4.777 1.00 93.31 99 GLY A CA 1
ATOM 756 C C . GLY A 1 99 ? -11.122 4.945 5.959 1.00 93.31 99 GLY A C 1
ATOM 757 O O . GLY A 1 99 ? -11.840 5.728 6.581 1.00 93.31 99 GLY A O 1
ATOM 758 N N . THR A 1 100 ? -10.973 3.670 6.333 1.00 92.56 100 THR A N 1
ATOM 759 C CA . THR A 1 100 ? -11.688 3.091 7.481 1.00 92.56 100 THR A CA 1
ATOM 760 C C . THR A 1 100 ? -11.288 3.748 8.799 1.00 92.56 100 THR A C 1
ATOM 762 O O . THR A 1 100 ? -12.162 4.087 9.593 1.00 92.56 100 THR A O 1
ATOM 765 N N . LEU A 1 101 ? -9.993 4.006 9.020 1.00 92.38 101 LEU A N 1
ATOM 766 C CA . LEU A 1 101 ? -9.514 4.697 10.223 1.00 92.38 101 LEU A CA 1
ATOM 767 C C . LEU A 1 101 ? -9.994 6.154 10.293 1.00 92.38 101 LEU A C 1
ATOM 769 O O . LEU A 1 101 ? -10.280 6.656 11.381 1.00 92.38 101 LEU A O 1
ATOM 773 N N . HIS A 1 102 ? -10.087 6.852 9.158 1.00 91.94 102 HIS A N 1
ATOM 774 C CA . HIS A 1 102 ? -10.661 8.200 9.112 1.00 91.94 102 HIS A CA 1
ATOM 775 C C . HIS A 1 102 ? -12.152 8.203 9.435 1.00 91.94 102 HIS A C 1
ATOM 777 O O . HIS A 1 102 ? -12.588 8.990 10.276 1.00 91.94 102 HIS A O 1
ATOM 783 N N . ALA A 1 103 ? -12.920 7.303 8.820 1.00 91.62 103 ALA A N 1
ATOM 784 C CA . ALA A 1 103 ? -14.347 7.174 9.088 1.00 91.62 103 ALA A CA 1
ATOM 785 C C . ALA A 1 103 ? -14.618 6.832 10.563 1.00 91.62 103 ALA A C 1
ATOM 787 O O . ALA A 1 103 ? -15.503 7.423 11.186 1.00 91.62 103 ALA A O 1
ATOM 788 N N . LEU A 1 104 ? -13.823 5.923 11.137 1.00 90.00 104 LEU A N 1
ATOM 789 C CA . LEU A 1 104 ? -13.932 5.527 12.537 1.00 90.00 104 LEU A CA 1
ATOM 790 C C . LEU A 1 104 ? -13.618 6.696 13.477 1.00 90.00 104 LEU A C 1
ATOM 792 O O . LEU A 1 104 ? -14.386 6.945 14.402 1.00 90.00 104 LEU A O 1
ATOM 796 N N . GLU A 1 105 ? -12.556 7.465 13.227 1.00 90.44 105 GLU A N 1
ATOM 797 C CA . GLU A 1 105 ? -12.236 8.628 14.064 1.00 90.44 105 GLU A CA 1
ATOM 798 C C . GLU A 1 105 ? -13.348 9.688 14.028 1.00 90.44 105 GLU A C 1
ATOM 800 O O . GLU A 1 105 ? -13.774 10.154 15.085 1.00 90.44 105 GLU A O 1
ATOM 805 N N . ILE A 1 106 ? -13.865 10.031 12.840 1.00 90.38 106 ILE A N 1
ATOM 806 C CA . ILE A 1 106 ? -14.968 10.998 12.692 1.00 90.38 106 ILE A CA 1
ATOM 807 C C . ILE A 1 106 ? -16.189 10.533 13.491 1.00 90.38 106 ILE A C 1
ATOM 809 O O . ILE A 1 106 ? -16.770 11.306 14.256 1.00 90.38 106 ILE A O 1
ATOM 813 N N . ARG A 1 107 ? -16.546 9.252 13.362 1.00 88.94 107 ARG A N 1
ATOM 814 C CA . ARG A 1 107 ? -17.656 8.645 14.099 1.00 88.94 107 ARG A CA 1
ATOM 815 C C . ARG A 1 107 ? -17.444 8.712 15.611 1.00 88.94 107 ARG A C 1
ATOM 817 O O . ARG A 1 107 ? -18.372 9.065 16.336 1.00 88.94 107 ARG A O 1
ATOM 824 N N . LEU A 1 108 ? -16.247 8.385 16.100 1.00 86.88 108 LEU A N 1
ATOM 825 C CA . LEU A 1 108 ? -15.943 8.441 17.532 1.00 86.88 108 LEU A CA 1
ATOM 826 C C . LEU A 1 108 ? -16.038 9.869 18.073 1.00 86.88 108 LEU A C 1
ATOM 828 O O . LEU A 1 108 ? -16.640 10.074 19.128 1.00 86.88 108 LEU A O 1
ATOM 832 N N . ILE A 1 109 ? -15.520 10.856 17.338 1.00 87.31 109 ILE A N 1
ATOM 833 C CA . ILE A 1 109 ? -15.617 12.276 17.703 1.00 87.31 109 ILE A CA 1
ATOM 834 C C . ILE A 1 109 ? -17.086 12.713 17.794 1.00 87.31 109 ILE A C 1
ATOM 836 O O . ILE A 1 109 ? -17.479 13.330 18.784 1.00 87.31 109 ILE A O 1
ATOM 840 N N . GLN A 1 110 ? -17.915 12.340 16.815 1.00 86.44 110 GLN A N 1
ATOM 841 C CA . GLN A 1 110 ? -19.356 12.618 16.841 1.00 86.44 110 GLN A CA 1
ATOM 842 C C . GLN A 1 110 ? -20.043 11.944 18.037 1.00 86.44 110 GLN A C 1
ATOM 844 O O . GLN A 1 110 ? -20.802 12.586 18.759 1.00 86.44 110 GLN A O 1
ATOM 849 N N . SER A 1 111 ? -19.730 10.671 18.300 1.00 82.50 111 SER A N 1
ATOM 850 C CA . SER A 1 111 ? -20.314 9.921 19.419 1.00 82.50 111 SER A CA 1
ATOM 851 C C . SER A 1 111 ? -19.949 10.500 20.790 1.00 82.50 111 SER A C 1
ATOM 853 O O . SER A 1 111 ? -20.754 10.429 21.718 1.00 82.50 111 SER A O 1
ATOM 855 N N . ARG A 1 112 ? -18.759 11.102 20.912 1.00 80.81 112 ARG A N 1
ATOM 856 C CA . ARG A 1 112 ? -18.324 11.814 22.114 1.00 80.81 112 ARG A CA 1
ATOM 857 C C . ARG A 1 112 ? -19.155 13.076 22.324 1.00 80.81 112 ARG A C 1
ATOM 859 O O . ARG A 1 112 ? -19.702 13.248 23.408 1.00 80.81 112 ARG A O 1
ATOM 866 N N . ALA A 1 113 ? -19.304 13.899 21.285 1.00 78.94 113 ALA A N 1
ATOM 867 C CA . ALA A 1 113 ? -20.082 15.136 21.356 1.00 78.94 113 ALA A CA 1
ATOM 868 C C . ALA A 1 113 ? -21.548 14.887 21.762 1.00 78.94 113 ALA A C 1
ATOM 870 O O . ALA A 1 113 ? -22.129 15.680 22.494 1.00 78.94 113 ALA A O 1
ATOM 871 N N . SER A 1 114 ? -22.142 13.764 21.342 1.00 75.25 114 SER A N 1
ATOM 872 C CA . SER A 1 114 ? -23.522 13.412 21.707 1.00 75.25 114 SER A CA 1
ATOM 873 C C . SER A 1 114 ? -23.694 12.853 23.130 1.00 75.25 114 SER A C 1
ATOM 875 O O . SER A 1 114 ? -24.805 12.888 23.650 1.00 75.25 114 SER A O 1
ATOM 877 N N . LYS A 1 115 ? -22.642 12.307 23.762 1.00 67.50 115 LYS A N 1
ATOM 878 C CA . LYS A 1 115 ? -22.729 11.599 25.063 1.00 67.50 115 LYS A CA 1
ATOM 879 C C . LYS A 1 115 ? -22.298 12.435 26.274 1.00 67.50 115 LYS A C 1
ATOM 881 O O . LYS A 1 115 ? -22.519 12.008 27.406 1.00 67.50 115 LYS A O 1
ATOM 886 N N . GLU A 1 116 ? -21.753 13.635 26.062 1.00 59.16 116 GLU A N 1
ATOM 887 C CA . GLU A 1 116 ? -21.343 14.557 27.137 1.00 59.16 116 GLU A CA 1
ATOM 888 C C . GLU A 1 116 ? -22.504 15.003 28.053 1.00 59.16 116 GLU A C 1
ATOM 890 O O . GLU A 1 116 ? -22.257 15.496 29.149 1.00 59.16 116 GLU A O 1
ATOM 895 N N . SER A 1 117 ? -23.767 14.770 27.673 1.00 56.00 117 SER A N 1
ATOM 896 C CA . SER A 1 117 ? -24.933 15.170 28.473 1.00 56.00 117 SER A CA 1
ATOM 897 C C . SER A 1 117 ? -25.449 14.126 29.480 1.00 56.00 117 SER A C 1
ATOM 899 O O . SER A 1 117 ? -26.297 14.491 30.291 1.00 56.00 117 SER A O 1
ATOM 901 N N . THR A 1 118 ? -24.998 12.856 29.470 1.00 56.66 118 THR A N 1
ATOM 902 C CA . THR A 1 118 ? -25.693 11.799 30.256 1.00 56.66 118 THR A CA 1
ATOM 903 C C . THR A 1 118 ? -24.876 10.645 30.873 1.00 56.66 118 THR A C 1
ATOM 905 O O . THR A 1 118 ? -25.487 9.844 31.577 1.00 56.66 118 THR A O 1
ATOM 908 N N . SER A 1 119 ? -23.561 10.459 30.659 1.00 56.56 119 SER A N 1
ATOM 909 C CA . SER A 1 119 ? -22.950 9.124 30.908 1.00 56.56 119 SER A CA 1
ATOM 910 C C . SER A 1 119 ? -21.878 8.976 32.004 1.00 56.56 119 SER A C 1
ATOM 912 O O . SER A 1 119 ? -20.989 9.809 32.153 1.00 56.56 119 SER A O 1
ATOM 914 N N . ASN A 1 120 ? -21.930 7.803 32.658 1.00 63.81 120 ASN A N 1
ATOM 915 C CA . ASN A 1 120 ? -20.943 7.169 33.547 1.00 63.81 120 ASN A CA 1
ATOM 916 C C . ASN A 1 120 ? -19.465 7.300 33.097 1.00 63.81 120 ASN A C 1
ATOM 918 O O . ASN A 1 120 ? -19.173 7.124 31.909 1.00 63.81 120 ASN A O 1
ATOM 922 N N . PRO A 1 121 ? -18.511 7.454 34.041 1.00 66.81 121 PRO A N 1
ATOM 923 C CA . PRO A 1 121 ? -17.082 7.640 33.748 1.00 66.81 121 PRO A CA 1
ATOM 924 C C . PRO A 1 121 ? -16.416 6.453 33.025 1.00 66.81 121 PRO A C 1
ATOM 926 O O . PRO A 1 121 ? -15.510 6.653 32.224 1.00 66.81 121 PRO A O 1
ATOM 929 N N . SER A 1 122 ? -16.895 5.218 33.206 1.00 70.25 122 SER A N 1
ATOM 930 C CA . SER A 1 122 ? -16.287 4.036 32.565 1.00 70.25 122 SER A CA 1
ATOM 931 C C . SER A 1 122 ? -16.463 3.989 31.040 1.00 70.25 122 SER A C 1
ATOM 933 O O . SER A 1 122 ? -15.656 3.397 30.324 1.00 70.25 122 SER A O 1
ATOM 935 N N . SER A 1 123 ? -17.520 4.616 30.513 1.00 72.94 123 SER A N 1
ATOM 936 C CA . SER A 1 123 ? -17.799 4.638 29.071 1.00 72.94 123 SER A CA 1
ATOM 937 C C . SER A 1 123 ? -16.946 5.671 28.333 1.00 72.94 123 SER A C 1
ATOM 939 O O . SER A 1 123 ? -16.563 5.440 27.185 1.00 72.94 123 SER A O 1
ATOM 941 N N . SER A 1 124 ? -16.614 6.789 28.984 1.00 77.25 124 SER A N 1
ATOM 942 C CA . SER A 1 124 ? -15.760 7.827 28.400 1.00 77.25 124 SER A CA 1
ATOM 943 C C . SER A 1 124 ? -14.292 7.392 28.347 1.00 77.25 124 SER A C 1
ATOM 945 O O . SER A 1 124 ? -13.623 7.650 27.347 1.00 77.25 124 SER A O 1
ATOM 947 N N . GLU A 1 125 ? -13.801 6.663 29.353 1.00 83.38 125 GLU A N 1
ATOM 948 C CA . GLU A 1 125 ? -12.446 6.088 29.362 1.00 83.38 125 GLU A CA 1
ATOM 949 C C . GLU A 1 125 ? -12.221 5.119 28.195 1.00 83.38 125 GLU A C 1
ATOM 951 O O . GLU A 1 125 ? -11.234 5.245 27.467 1.00 83.38 125 GLU A O 1
ATOM 956 N N . LYS A 1 126 ? -13.177 4.215 27.946 1.00 83.88 126 LYS A N 1
ATOM 957 C CA . LYS A 1 126 ? -13.100 3.258 26.832 1.00 83.88 126 LYS A CA 1
ATOM 958 C C . LYS A 1 126 ? -13.199 3.939 25.458 1.00 83.88 126 LYS A C 1
ATOM 960 O O . LYS A 1 126 ? -12.513 3.538 24.523 1.00 83.88 126 LYS A O 1
ATOM 965 N N . LEU A 1 127 ? -13.998 4.999 25.310 1.00 83.81 127 LEU A N 1
ATOM 966 C CA . LEU A 1 127 ? -14.010 5.790 24.068 1.00 83.81 127 LEU A CA 1
ATOM 967 C C . LEU A 1 127 ? -12.670 6.496 23.832 1.00 83.81 127 LEU A C 1
ATOM 969 O O . LEU A 1 127 ? -12.159 6.497 22.710 1.00 83.81 127 LEU A O 1
ATOM 973 N N . ASN A 1 128 ? -12.082 7.064 24.886 1.00 86.06 128 ASN A N 1
ATOM 974 C CA . ASN A 1 128 ? -10.779 7.713 24.803 1.00 86.06 128 ASN A CA 1
ATOM 975 C C . ASN A 1 128 ? -9.671 6.712 24.450 1.00 86.06 128 ASN A C 1
ATOM 977 O O . ASN A 1 128 ? -8.821 7.041 23.624 1.00 86.06 128 ASN A O 1
ATOM 981 N N . SER A 1 129 ? -9.697 5.488 24.991 1.00 88.44 129 SER A N 1
ATOM 982 C CA . SER A 1 129 ? -8.712 4.462 24.631 1.00 88.44 129 SER A CA 1
ATOM 983 C C . SER A 1 129 ? -8.811 4.067 23.156 1.00 88.44 129 SER A C 1
ATOM 985 O O . SER A 1 129 ? -7.791 4.040 22.472 1.00 88.44 129 SER A O 1
ATOM 987 N N . ILE A 1 130 ? -10.025 3.851 22.630 1.00 88.19 130 ILE A N 1
ATOM 988 C CA . ILE A 1 130 ? -10.231 3.521 21.207 1.00 88.19 130 ILE A CA 1
ATOM 989 C C . ILE A 1 130 ? -9.763 4.680 20.313 1.00 88.19 130 ILE A C 1
ATOM 991 O O . ILE A 1 130 ? -9.094 4.452 19.301 1.00 88.19 130 ILE A O 1
ATOM 995 N N . LEU A 1 131 ? -10.056 5.930 20.689 1.00 89.81 131 LEU A N 1
ATOM 996 C CA . LEU A 1 131 ? -9.601 7.109 19.949 1.00 89.81 131 LEU A CA 1
ATOM 997 C C . LEU A 1 131 ? -8.066 7.182 19.896 1.00 89.81 131 LEU A C 1
ATOM 999 O O . LEU A 1 131 ? -7.503 7.443 18.833 1.00 89.81 131 LEU A O 1
ATOM 1003 N N . GLN A 1 132 ? -7.387 6.935 21.021 1.00 90.88 132 GLN A N 1
ATOM 1004 C CA . GLN A 1 132 ? -5.923 6.919 21.067 1.00 90.88 132 GLN A CA 1
ATOM 1005 C C . GLN A 1 132 ? -5.350 5.790 20.206 1.00 90.88 132 GLN A C 1
ATOM 1007 O O . GLN A 1 132 ? -4.487 6.053 19.371 1.00 90.88 132 GLN A O 1
ATOM 1012 N N . SER A 1 133 ? -5.881 4.568 20.309 1.00 90.31 133 SER A N 1
ATOM 1013 C CA . SER A 1 133 ? -5.465 3.447 19.454 1.00 90.31 133 SER A CA 1
ATOM 1014 C C . SER A 1 133 ? -5.640 3.762 17.965 1.00 90.31 133 SER A C 1
ATOM 1016 O O . SER A 1 133 ? -4.737 3.514 17.170 1.00 90.31 133 SER A O 1
ATOM 1018 N N . THR A 1 134 ? -6.756 4.390 17.588 1.00 91.19 134 THR A N 1
ATOM 1019 C CA . THR A 1 134 ? -7.032 4.808 16.202 1.00 91.19 134 THR A CA 1
ATOM 1020 C C . THR A 1 134 ? -5.995 5.815 15.693 1.00 91.19 134 THR A C 1
ATOM 1022 O O . THR A 1 134 ? -5.535 5.714 14.553 1.00 91.19 134 THR A O 1
ATOM 1025 N N . LYS A 1 135 ? -5.589 6.776 16.534 1.00 91.25 135 LYS A N 1
ATOM 1026 C CA . LYS A 1 135 ? -4.555 7.770 16.198 1.00 91.25 135 LYS A CA 1
ATOM 1027 C C . LYS A 1 135 ? -3.176 7.136 16.051 1.00 91.25 135 LYS A C 1
ATOM 1029 O O . LYS A 1 135 ? -2.482 7.436 15.080 1.00 91.25 135 LYS A O 1
ATOM 1034 N N . THR A 1 136 ? -2.806 6.239 16.962 1.00 92.88 136 THR A N 1
ATOM 1035 C CA . THR A 1 136 ? -1.538 5.503 16.891 1.00 92.88 136 THR A CA 1
ATOM 1036 C C . THR A 1 136 ? -1.459 4.666 15.616 1.00 92.88 136 THR A C 1
ATOM 1038 O O . THR A 1 136 ? -0.470 4.760 14.889 1.00 92.88 136 THR A O 1
ATOM 1041 N N . LEU A 1 137 ? -2.522 3.925 15.275 1.00 90.56 137 LEU A N 1
ATOM 1042 C CA . LEU A 1 137 ? -2.570 3.146 14.033 1.00 90.56 137 LEU A CA 1
ATOM 1043 C C . LEU A 1 137 ? -2.493 4.021 12.790 1.00 90.56 137 LEU A C 1
ATOM 1045 O O . LEU A 1 137 ? -1.790 3.681 11.843 1.00 90.56 137 LEU A O 1
ATOM 1049 N N . ARG A 1 138 ? -3.171 5.171 12.786 1.00 91.88 138 ARG A N 1
ATOM 1050 C CA . ARG A 1 138 ? -3.046 6.121 11.678 1.00 91.88 138 ARG A CA 1
ATOM 1051 C C . ARG A 1 138 ? -1.609 6.599 11.513 1.00 91.88 138 ARG A C 1
ATOM 1053 O O . ARG A 1 138 ? -1.145 6.710 10.382 1.00 91.88 138 ARG A O 1
ATOM 1060 N N . HIS A 1 139 ? -0.927 6.912 12.613 1.00 91.38 139 HIS A N 1
ATOM 1061 C CA . HIS A 1 139 ? 0.459 7.355 12.554 1.00 91.38 139 HIS A CA 1
ATOM 1062 C C . HIS A 1 139 ? 1.362 6.259 11.975 1.00 91.38 139 HIS A C 1
ATOM 1064 O O . HIS A 1 139 ? 2.080 6.527 11.016 1.00 91.38 139 HIS A O 1
ATOM 1070 N N . CYS A 1 140 ? 1.223 5.019 12.455 1.00 88.81 140 CYS A N 1
ATOM 1071 C CA . CYS A 1 140 ? 1.931 3.853 11.918 1.00 88.81 140 CYS A CA 1
ATOM 1072 C C . CYS A 1 140 ? 1.658 3.644 10.414 1.00 88.81 140 CYS A C 1
ATOM 1074 O O . CYS A 1 140 ? 2.577 3.485 9.614 1.00 88.81 140 CYS A O 1
ATOM 1076 N N . LEU A 1 141 ? 0.397 3.747 9.987 1.00 89.31 141 LEU A N 1
ATOM 1077 C CA . LEU A 1 141 ? 0.010 3.584 8.583 1.00 89.31 141 LEU A CA 1
ATOM 1078 C C . LEU A 1 141 ? 0.481 4.741 7.679 1.00 89.31 141 LEU A C 1
ATOM 1080 O O . LEU A 1 141 ? 0.541 4.597 6.456 1.00 89.31 141 LEU A O 1
ATOM 1084 N N . ASN A 1 142 ? 0.780 5.906 8.254 1.00 89.56 142 ASN A N 1
ATOM 1085 C CA . ASN A 1 142 ? 1.347 7.044 7.533 1.00 89.56 142 ASN A CA 1
ATOM 1086 C C . ASN A 1 142 ? 2.873 6.998 7.457 1.00 89.56 142 ASN A C 1
ATOM 1088 O O . ASN A 1 142 ? 3.416 7.523 6.489 1.00 89.56 142 ASN A O 1
ATOM 1092 N N . SER A 1 143 ? 3.547 6.383 8.431 1.00 89.56 143 SER A N 1
ATOM 1093 C CA . SER A 1 143 ? 4.995 6.169 8.370 1.00 89.56 143 SER A CA 1
ATOM 1094 C C . SER A 1 143 ? 5.392 5.054 7.404 1.00 89.56 143 SER A C 1
ATOM 1096 O O . SER A 1 143 ? 6.492 5.104 6.870 1.00 89.56 143 SER A O 1
ATOM 1098 N N . LEU A 1 144 ? 4.512 4.075 7.159 1.00 88.81 144 LEU A N 1
ATOM 1099 C CA . LEU A 1 144 ? 4.777 2.991 6.212 1.00 88.81 144 LEU A CA 1
ATOM 1100 C C . LEU A 1 144 ? 4.862 3.509 4.772 1.00 88.81 144 LEU A C 1
ATOM 1102 O O . LEU A 1 144 ? 3.905 4.094 4.249 1.00 88.81 144 LEU A O 1
ATOM 1106 N N . GLN A 1 145 ? 5.994 3.249 4.123 1.00 85.38 145 GLN A N 1
ATOM 1107 C CA . GLN A 1 145 ? 6.221 3.537 2.713 1.00 85.38 145 GLN A CA 1
ATOM 1108 C C . GLN A 1 145 ? 6.191 2.258 1.874 1.00 85.38 145 GLN A C 1
ATOM 1110 O O . GLN A 1 145 ? 6.316 1.141 2.370 1.00 85.38 145 GLN A O 1
ATOM 1115 N N . LEU A 1 146 ? 6.056 2.427 0.557 1.00 82.56 146 LEU A N 1
ATOM 1116 C CA . LEU A 1 146 ? 6.032 1.305 -0.379 1.00 82.56 146 LEU A CA 1
ATOM 1117 C C . LEU A 1 146 ? 7.327 0.478 -0.326 1.00 82.56 146 LEU A C 1
ATOM 1119 O O . LEU A 1 146 ? 7.267 -0.743 -0.389 1.00 82.56 146 LEU A O 1
ATOM 1123 N N . LYS A 1 147 ? 8.473 1.139 -0.124 1.00 82.88 147 LYS A N 1
ATOM 1124 C CA . LYS A 1 147 ? 9.787 0.499 0.043 1.00 82.88 147 LYS A CA 1
ATOM 1125 C C . LYS A 1 147 ? 9.856 -0.442 1.254 1.00 82.88 147 LYS A C 1
ATOM 1127 O O . LYS A 1 147 ? 10.617 -1.394 1.232 1.00 82.88 147 LYS A O 1
ATOM 1132 N N . ASP A 1 148 ? 9.052 -0.182 2.288 1.00 84.31 148 ASP A N 1
ATOM 1133 C CA . ASP A 1 148 ? 9.025 -0.992 3.509 1.00 84.31 148 ASP A CA 1
ATOM 1134 C C . ASP A 1 148 ? 8.124 -2.221 3.340 1.00 84.31 148 ASP A C 1
ATOM 1136 O O . ASP A 1 148 ? 8.181 -3.146 4.139 1.00 84.31 148 ASP A O 1
ATOM 1140 N N . LEU A 1 149 ? 7.259 -2.215 2.320 1.00 82.50 149 LEU A N 1
ATOM 1141 C CA . LEU A 1 149 ? 6.276 -3.260 2.038 1.00 82.50 149 LEU A CA 1
ATOM 1142 C C . LEU A 1 149 ? 6.643 -4.098 0.818 1.00 82.50 149 LEU A C 1
ATOM 1144 O O . LEU A 1 149 ? 6.078 -5.175 0.641 1.00 82.50 149 LEU A O 1
ATOM 1148 N N . MET A 1 150 ? 7.556 -3.626 -0.025 1.00 80.31 150 MET A N 1
ATOM 1149 C CA . MET A 1 150 ? 7.979 -4.305 -1.244 1.00 80.31 150 MET A CA 1
ATOM 1150 C C . MET A 1 150 ? 9.351 -4.945 -1.090 1.00 80.31 150 MET A C 1
ATOM 1152 O O . MET A 1 150 ? 10.168 -4.518 -0.281 1.00 80.31 150 MET A O 1
ATOM 1156 N N . GLU A 1 151 ? 9.580 -5.984 -1.889 1.00 81.69 151 GLU A N 1
ATOM 1157 C CA . GLU A 1 151 ? 10.911 -6.560 -2.046 1.00 81.69 151 GLU A CA 1
ATOM 1158 C C . GLU A 1 151 ? 11.838 -5.515 -2.677 1.00 81.69 151 GLU A C 1
ATOM 1160 O O . GLU A 1 151 ? 11.436 -4.874 -3.655 1.00 81.69 151 GLU A O 1
ATOM 1165 N N . PRO A 1 152 ? 13.053 -5.327 -2.134 1.00 80.00 152 PRO A N 1
ATOM 1166 C CA . PRO A 1 152 ? 14.084 -4.551 -2.803 1.00 80.00 152 PRO A CA 1
ATOM 1167 C C . PRO A 1 152 ? 14.396 -5.130 -4.185 1.00 80.00 152 PRO A C 1
ATOM 1169 O O . PRO A 1 152 ? 14.371 -6.347 -4.377 1.00 80.00 152 PRO A O 1
ATOM 1172 N N . ASP A 1 153 ? 14.718 -4.256 -5.134 1.00 80.38 153 ASP A N 1
ATOM 1173 C CA . ASP A 1 153 ? 15.176 -4.664 -6.458 1.00 80.38 153 ASP A CA 1
ATOM 1174 C C . ASP A 1 153 ? 16.652 -5.072 -6.384 1.00 80.38 153 ASP A C 1
ATOM 1176 O O . ASP A 1 153 ? 17.558 -4.240 -6.431 1.00 80.38 153 ASP A O 1
ATOM 1180 N N . TRP A 1 154 ? 16.883 -6.371 -6.200 1.00 78.25 154 TRP A N 1
ATOM 1181 C CA . TRP A 1 154 ? 18.224 -6.937 -6.072 1.00 78.25 154 TRP A CA 1
ATOM 1182 C C . TRP A 1 154 ? 19.067 -6.763 -7.337 1.00 78.25 154 TRP A C 1
ATOM 1184 O O . TRP A 1 154 ? 20.276 -6.590 -7.218 1.00 78.25 154 TRP A O 1
ATOM 1194 N N . GLU A 1 155 ? 18.445 -6.768 -8.519 1.00 78.00 155 GLU A N 1
ATOM 1195 C CA . GLU A 1 155 ? 19.134 -6.601 -9.804 1.00 78.00 155 GLU A CA 1
ATOM 1196 C C . GLU A 1 155 ? 19.633 -5.159 -9.962 1.00 78.00 155 GLU A C 1
ATOM 1198 O O . GLU A 1 155 ? 20.797 -4.931 -10.303 1.00 78.00 155 GLU A O 1
ATOM 1203 N N . ALA A 1 156 ? 18.791 -4.178 -9.618 1.00 76.69 156 ALA A N 1
ATOM 1204 C CA . ALA A 1 156 ? 19.191 -2.772 -9.600 1.00 76.69 156 ALA A CA 1
ATOM 1205 C C . ALA A 1 156 ? 20.308 -2.503 -8.574 1.00 76.69 156 ALA A C 1
ATOM 1207 O O . ALA A 1 156 ? 21.294 -1.835 -8.885 1.00 76.69 156 ALA A O 1
ATOM 1208 N N . ILE A 1 157 ? 20.185 -3.071 -7.372 1.00 73.94 157 ILE A N 1
ATOM 1209 C CA . ILE A 1 157 ? 21.178 -2.947 -6.295 1.00 73.94 157 ILE A CA 1
ATOM 1210 C C . ILE A 1 157 ? 22.530 -3.560 -6.695 1.00 73.94 157 ILE A C 1
ATOM 1212 O O . ILE A 1 157 ? 23.586 -2.980 -6.425 1.00 73.94 157 ILE A O 1
ATOM 1216 N N . GLU A 1 158 ? 22.518 -4.733 -7.331 1.00 75.44 158 GLU A N 1
ATOM 1217 C CA . GLU A 1 158 ? 23.731 -5.391 -7.820 1.00 75.44 158 GLU A CA 1
ATOM 1218 C C . GLU A 1 158 ? 24.420 -4.545 -8.898 1.00 75.44 158 GLU A C 1
ATOM 1220 O O . GLU A 1 158 ? 25.636 -4.346 -8.844 1.00 75.44 158 GLU A O 1
ATOM 1225 N N . HIS A 1 159 ? 23.646 -3.988 -9.832 1.00 75.94 159 HIS A N 1
ATOM 1226 C CA . HIS A 1 159 ? 24.164 -3.115 -10.880 1.00 75.94 159 HIS A CA 1
ATOM 1227 C C . HIS A 1 159 ? 24.785 -1.824 -10.312 1.00 75.94 159 HIS A C 1
ATOM 1229 O O . HIS A 1 159 ? 25.870 -1.427 -10.733 1.00 75.94 159 HIS A O 1
ATOM 1235 N N . GLU A 1 160 ? 24.161 -1.185 -9.319 1.00 73.25 160 GLU A N 1
ATOM 1236 C CA . GLU A 1 160 ? 24.728 -0.005 -8.642 1.00 73.25 160 GLU A CA 1
ATOM 1237 C C . GLU A 1 160 ? 26.050 -0.317 -7.916 1.00 73.25 160 GLU A C 1
ATOM 1239 O O . GLU A 1 160 ? 26.979 0.497 -7.930 1.00 73.25 160 GLU A O 1
ATOM 1244 N N . CYS A 1 161 ? 26.178 -1.514 -7.337 1.00 70.31 161 CYS A N 1
ATOM 1245 C CA . CYS A 1 161 ? 27.411 -1.967 -6.691 1.00 70.31 161 CYS A CA 1
ATOM 1246 C C . CYS A 1 161 ? 28.566 -2.142 -7.696 1.00 70.31 161 CYS A C 1
ATOM 1248 O O . CYS A 1 161 ? 29.709 -1.788 -7.397 1.00 70.31 161 CYS A O 1
ATOM 1250 N N . GLN A 1 162 ? 28.274 -2.626 -8.910 1.00 75.75 162 GLN A N 1
ATOM 1251 C CA . GLN A 1 162 ? 29.276 -2.815 -9.968 1.00 75.75 162 GLN A CA 1
ATOM 1252 C C . GLN A 1 162 ? 29.892 -1.493 -10.462 1.00 75.75 162 GLN A C 1
ATOM 1254 O O . GLN A 1 162 ? 31.044 -1.488 -10.892 1.00 75.75 162 GLN A O 1
ATOM 1259 N N . HIS A 1 163 ? 29.172 -0.371 -10.346 1.00 76.31 163 HIS A N 1
ATOM 1260 C CA . HIS A 1 163 ? 29.629 0.959 -10.785 1.00 76.31 163 HIS A CA 1
ATOM 1261 C C . HIS A 1 163 ? 30.213 1.826 -9.655 1.00 76.31 163 HIS A C 1
ATOM 1263 O O . HIS A 1 163 ? 30.293 3.046 -9.780 1.00 76.31 163 HIS A O 1
ATOM 1269 N N . GLY A 1 164 ? 30.649 1.212 -8.548 1.00 61.53 164 GLY A N 1
ATOM 1270 C CA . GLY A 1 164 ? 31.318 1.917 -7.446 1.00 61.53 164 GLY A CA 1
ATOM 1271 C C . GLY A 1 164 ? 30.374 2.520 -6.402 1.00 61.53 164 GLY A C 1
ATOM 1272 O O . GLY A 1 164 ? 30.821 3.293 -5.552 1.00 61.53 164 GLY A O 1
ATOM 1273 N N . GLY A 1 165 ? 29.087 2.156 -6.421 1.00 64.31 165 GLY A N 1
ATOM 1274 C CA . GLY A 1 165 ? 28.168 2.452 -5.328 1.00 64.31 165 GLY A CA 1
ATOM 1275 C C . GLY A 1 165 ? 28.656 1.794 -4.038 1.00 64.31 165 GLY A C 1
ATOM 1276 O O . GLY A 1 165 ? 28.739 0.569 -3.939 1.00 64.31 165 GLY A O 1
ATOM 1277 N N . GLN A 1 166 ? 29.002 2.603 -3.036 1.00 50.66 166 GLN A N 1
ATOM 1278 C CA . GLN A 1 166 ? 29.358 2.109 -1.710 1.00 50.66 166 GLN A CA 1
ATOM 1279 C C . GLN A 1 166 ? 28.073 1.669 -1.004 1.00 50.66 166 GLN A C 1
ATOM 1281 O O . GLN A 1 166 ? 27.406 2.461 -0.342 1.00 50.66 166 GLN A O 1
ATOM 1286 N N . VAL A 1 167 ? 27.694 0.410 -1.207 1.00 54.66 167 VAL A N 1
ATOM 1287 C CA . VAL A 1 167 ? 26.523 -0.187 -0.570 1.00 54.66 167 VAL A CA 1
ATOM 1288 C C . VAL A 1 167 ? 27.006 -1.262 0.397 1.00 54.66 167 VAL A C 1
ATOM 1290 O O . VAL A 1 167 ? 27.594 -2.263 -0.011 1.00 54.66 167 VAL A O 1
ATOM 1293 N N . ASP A 1 168 ? 26.817 -1.023 1.696 1.00 56.84 168 ASP A N 1
ATOM 1294 C CA . ASP A 1 168 ? 27.180 -1.962 2.758 1.00 56.84 168 ASP A CA 1
ATOM 1295 C C . ASP A 1 168 ? 26.557 -3.336 2.477 1.00 56.84 168 ASP A C 1
ATOM 1297 O O . ASP A 1 168 ? 25.340 -3.449 2.371 1.00 56.84 168 ASP A O 1
ATOM 1301 N N . HIS A 1 169 ? 27.403 -4.364 2.343 1.00 50.88 169 HIS A N 1
ATOM 1302 C CA . HIS A 1 169 ? 27.094 -5.790 2.165 1.00 50.88 169 HIS A CA 1
ATOM 1303 C C . HIS A 1 169 ? 25.604 -6.174 2.248 1.00 50.88 169 HIS A C 1
ATOM 1305 O O . HIS A 1 169 ? 25.132 -6.662 3.282 1.00 50.88 169 HIS A O 1
ATOM 1311 N N . ILE A 1 170 ? 24.866 -6.018 1.147 1.00 59.19 170 ILE A N 1
ATOM 1312 C CA . ILE A 1 170 ? 23.453 -6.384 1.131 1.00 59.19 170 ILE A CA 1
ATOM 1313 C C . ILE A 1 170 ? 23.353 -7.892 0.934 1.00 59.19 170 ILE A C 1
ATOM 1315 O O . ILE A 1 170 ? 23.630 -8.435 -0.133 1.00 59.19 170 ILE A O 1
ATOM 1319 N N . LYS A 1 171 ? 22.990 -8.592 2.008 1.00 65.81 171 LYS A N 1
ATOM 1320 C CA . LYS A 1 171 ? 22.621 -10.003 1.932 1.00 65.81 171 LYS A CA 1
ATOM 1321 C C . LYS A 1 171 ? 21.162 -10.100 1.492 1.00 65.81 171 LYS A C 1
ATOM 1323 O O . LYS A 1 171 ? 20.354 -9.333 2.019 1.00 65.81 171 LYS A O 1
ATOM 1328 N N . PRO A 1 172 ? 20.821 -11.043 0.595 1.00 70.88 172 PRO A N 1
ATOM 1329 C CA . PRO A 1 172 ? 19.434 -11.309 0.243 1.00 70.88 172 PRO A CA 1
ATOM 1330 C C . PRO A 1 172 ? 18.603 -11.508 1.512 1.00 70.88 172 PRO A C 1
ATOM 1332 O O . PRO A 1 172 ? 19.051 -12.159 2.463 1.00 70.88 172 PRO A O 1
ATOM 1335 N N . GLU A 1 173 ? 17.420 -10.893 1.525 1.00 73.50 173 GLU A N 1
ATOM 1336 C CA . GLU A 1 173 ? 16.489 -10.937 2.651 1.00 73.50 173 GLU A CA 1
ATOM 1337 C C . GLU A 1 173 ? 16.261 -12.397 3.075 1.00 73.50 173 GLU A C 1
ATOM 1339 O O . GLU A 1 173 ? 15.958 -13.267 2.254 1.00 73.50 173 GLU A O 1
ATOM 1344 N N . THR A 1 174 ? 16.427 -12.688 4.368 1.00 82.19 174 THR A N 1
ATOM 1345 C CA . THR A 1 174 ? 16.116 -14.028 4.885 1.00 82.19 174 THR A CA 1
ATOM 1346 C C . THR A 1 174 ? 14.614 -14.302 4.741 1.00 82.19 174 THR A C 1
ATOM 1348 O O . THR A 1 174 ? 13.806 -13.378 4.862 1.00 82.19 174 THR A O 1
ATOM 1351 N N . PRO A 1 175 ? 14.185 -15.563 4.542 1.00 80.19 175 PRO A N 1
ATOM 1352 C CA . PRO A 1 175 ? 12.764 -15.879 4.361 1.00 80.19 175 PRO A CA 1
ATOM 1353 C C . PRO A 1 175 ? 11.892 -15.425 5.547 1.00 80.19 175 PRO A C 1
ATOM 1355 O O . PRO A 1 175 ? 10.719 -15.098 5.375 1.00 80.19 175 PRO A O 1
ATOM 1358 N N . GLU A 1 176 ? 12.470 -15.339 6.747 1.00 80.56 176 GLU A N 1
ATOM 1359 C CA . GLU A 1 176 ? 11.793 -14.824 7.939 1.00 80.56 176 GLU A CA 1
ATOM 1360 C C . GLU A 1 176 ? 11.532 -13.315 7.877 1.00 80.56 176 GLU A C 1
ATOM 1362 O O . GLU A 1 176 ? 10.469 -12.854 8.293 1.00 80.56 176 GLU A O 1
ATOM 1367 N N . GLN A 1 177 ? 12.486 -12.535 7.365 1.00 82.31 177 GLN A N 1
ATOM 1368 C CA . GLN A 1 177 ? 12.319 -11.092 7.176 1.00 82.31 177 GLN A CA 1
ATOM 1369 C C . GLN A 1 177 ? 11.243 -10.817 6.119 1.00 82.31 177 GLN A C 1
ATOM 1371 O O . GLN A 1 177 ? 10.319 -10.043 6.381 1.00 82.31 177 GLN A O 1
ATOM 1376 N N . LYS A 1 178 ? 11.264 -11.585 5.021 1.00 81.50 178 LYS A N 1
ATOM 1377 C CA . LYS A 1 178 ? 10.251 -11.528 3.963 1.00 81.50 178 LYS A CA 1
ATOM 1378 C C . LYS A 1 178 ? 8.843 -11.776 4.506 1.00 81.50 178 LYS A C 1
ATOM 1380 O O . LYS A 1 178 ? 7.926 -10.994 4.257 1.00 81.50 178 LYS A O 1
ATOM 1385 N N . SER A 1 179 ? 8.680 -12.829 5.309 1.00 82.19 179 SER A N 1
ATOM 1386 C CA . SER A 1 179 ? 7.388 -13.149 5.921 1.00 82.19 179 SER A CA 1
ATOM 1387 C C . SER A 1 179 ? 6.912 -12.061 6.886 1.00 82.19 179 SER A C 1
ATOM 1389 O O . SER A 1 179 ? 5.712 -11.791 6.941 1.00 82.19 179 SER A O 1
ATOM 1391 N N . LYS A 1 180 ? 7.819 -11.430 7.644 1.00 84.25 180 LYS A N 1
ATOM 1392 C CA . LYS A 1 180 ? 7.465 -10.310 8.528 1.00 84.25 180 LYS A CA 1
ATOM 1393 C C . LYS A 1 180 ? 6.971 -9.119 7.719 1.00 84.25 180 LYS A C 1
ATOM 1395 O O . LYS A 1 180 ? 5.907 -8.602 8.038 1.00 84.25 180 LYS A O 1
ATOM 1400 N N . ARG A 1 181 ? 7.689 -8.733 6.659 1.00 85.62 181 ARG A N 1
ATOM 1401 C CA . ARG A 1 181 ? 7.322 -7.626 5.762 1.00 85.62 181 ARG A CA 1
ATOM 1402 C C . ARG A 1 181 ? 5.923 -7.805 5.178 1.00 85.62 181 ARG A C 1
ATOM 1404 O O . ARG A 1 181 ? 5.090 -6.904 5.261 1.00 85.62 181 ARG A O 1
ATOM 1411 N N . GLU A 1 182 ? 5.651 -8.983 4.627 1.00 83.00 182 GLU A N 1
ATOM 1412 C CA . GLU A 1 182 ? 4.345 -9.309 4.042 1.00 83.00 182 GLU A CA 1
ATOM 1413 C C . GLU A 1 182 ? 3.231 -9.373 5.102 1.00 83.00 182 GLU A C 1
ATOM 1415 O O . GLU A 1 182 ? 2.080 -9.030 4.817 1.00 83.00 182 GLU A O 1
ATOM 1420 N N . GLY A 1 183 ? 3.578 -9.737 6.341 1.00 86.38 183 GLY A N 1
ATOM 1421 C CA . GLY A 1 183 ? 2.667 -9.788 7.483 1.00 86.38 183 GLY A CA 1
ATOM 1422 C C . GLY A 1 183 ? 2.220 -8.424 8.023 1.00 86.38 183 GLY A C 1
ATOM 1423 O O . GLY A 1 183 ? 1.134 -8.348 8.593 1.00 86.38 183 GLY A O 1
ATOM 1424 N N . ILE A 1 184 ? 2.980 -7.341 7.799 1.00 88.44 184 ILE A N 1
ATOM 1425 C CA . ILE A 1 184 ? 2.693 -6.006 8.372 1.00 88.44 184 ILE A CA 1
ATOM 1426 C C . ILE A 1 184 ? 1.279 -5.529 8.013 1.00 88.44 184 ILE A C 1
ATOM 1428 O O . ILE A 1 184 ? 0.526 -5.072 8.873 1.00 88.44 184 ILE A O 1
ATOM 1432 N N . LEU A 1 185 ? 0.891 -5.633 6.738 1.00 85.25 185 LEU A N 1
ATOM 1433 C CA . LEU A 1 185 ? -0.434 -5.177 6.305 1.00 85.25 185 LEU A CA 1
ATOM 1434 C C . LEU A 1 185 ? -1.560 -6.043 6.870 1.00 85.25 185 LEU A C 1
ATOM 1436 O O . LEU A 1 185 ? -2.618 -5.506 7.192 1.00 85.25 185 LEU A O 1
ATOM 1440 N N . ALA A 1 186 ? -1.339 -7.354 6.982 1.00 88.56 186 ALA A N 1
ATOM 1441 C CA . ALA A 1 186 ? -2.325 -8.273 7.538 1.00 88.56 186 ALA A CA 1
ATOM 1442 C C . ALA A 1 186 ? -2.540 -8.007 9.035 1.00 88.56 186 ALA A C 1
ATOM 1444 O O . ALA A 1 186 ? -3.681 -7.953 9.489 1.00 88.56 186 ALA A O 1
ATOM 1445 N N . GLU A 1 187 ? -1.459 -7.755 9.775 1.00 91.50 187 GLU A N 1
ATOM 1446 C CA . GLU A 1 187 ? -1.518 -7.396 11.192 1.00 91.50 187 GLU A CA 1
ATOM 1447 C C . GLU A 1 187 ? -2.283 -6.082 11.405 1.00 91.50 187 GLU A C 1
ATOM 1449 O O . GLU A 1 187 ? -3.187 -6.007 12.240 1.00 91.50 187 GLU A O 1
ATOM 1454 N N . ILE A 1 188 ? -1.982 -5.047 10.614 1.00 89.50 188 ILE A N 1
ATOM 1455 C CA . ILE A 1 188 ? -2.699 -3.767 10.706 1.00 89.50 188 ILE A CA 1
ATOM 1456 C C . ILE A 1 188 ? -4.174 -3.943 10.330 1.00 89.50 188 ILE A C 1
ATOM 1458 O O . ILE A 1 188 ? -5.044 -3.357 10.974 1.00 89.50 188 ILE A O 1
ATOM 1462 N 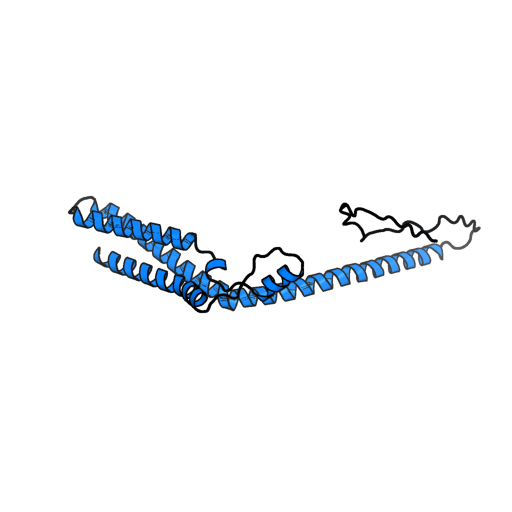N . GLU A 1 189 ? -4.481 -4.744 9.310 1.00 90.88 189 GLU A N 1
ATOM 1463 C CA . GLU A 1 189 ? -5.860 -5.041 8.916 1.00 90.88 189 GLU A CA 1
ATOM 1464 C C . GLU A 1 189 ? -6.634 -5.735 10.048 1.00 90.88 189 GLU A C 1
ATOM 1466 O O . GLU A 1 189 ? -7.761 -5.336 10.353 1.00 90.88 189 GLU A O 1
ATOM 1471 N N . GLU A 1 190 ? -6.023 -6.702 10.733 1.00 92.44 190 GLU A N 1
ATOM 1472 C CA . GLU A 1 190 ? -6.606 -7.350 11.911 1.00 92.44 190 GLU A CA 1
ATOM 1473 C C . GLU A 1 190 ? -6.856 -6.347 13.047 1.00 92.44 190 GLU A C 1
ATOM 1475 O O . GLU A 1 190 ? -7.956 -6.300 13.610 1.00 92.44 190 GLU A O 1
ATOM 1480 N N . GLN A 1 191 ? -5.879 -5.487 13.346 1.00 90.50 191 GLN A N 1
ATOM 1481 C CA . GLN A 1 191 ? -6.006 -4.462 14.384 1.00 90.50 191 GLN A CA 1
ATOM 1482 C C . GLN A 1 191 ? -7.115 -3.448 14.063 1.00 90.50 191 GLN A C 1
ATOM 1484 O O . GLN A 1 191 ? -7.900 -3.089 14.947 1.00 90.50 191 GLN A O 1
ATOM 1489 N N . VAL A 1 192 ? -7.237 -3.020 12.803 1.00 90.69 192 VAL A N 1
ATOM 1490 C CA . VAL A 1 192 ? -8.326 -2.141 12.350 1.00 90.69 192 VAL A CA 1
ATOM 1491 C C . VAL A 1 192 ? -9.677 -2.839 12.493 1.00 90.69 192 VAL A C 1
ATOM 1493 O O . VAL A 1 192 ? -10.606 -2.242 13.038 1.00 90.69 192 VAL A O 1
ATOM 1496 N N . ASN A 1 193 ? -9.795 -4.098 12.067 1.00 90.88 193 ASN A N 1
ATOM 1497 C CA . ASN A 1 193 ? -11.039 -4.862 12.188 1.00 90.88 193 ASN A CA 1
ATOM 1498 C C . ASN A 1 193 ? -11.458 -5.045 13.653 1.00 90.88 193 ASN A C 1
ATOM 1500 O O . ASN A 1 193 ? -12.636 -4.886 13.982 1.00 90.88 193 ASN A O 1
ATOM 1504 N N . LYS A 1 194 ? -10.501 -5.299 14.549 1.00 90.88 194 LYS A N 1
ATOM 1505 C CA . LYS A 1 194 ? -10.752 -5.372 15.991 1.00 90.88 194 LYS A CA 1
ATOM 1506 C C . LYS A 1 194 ? -11.283 -4.048 16.546 1.00 90.88 194 LYS A C 1
ATOM 1508 O O . LYS A 1 194 ? -12.300 -4.047 17.231 1.00 90.88 194 LYS A O 1
ATOM 1513 N N . LEU A 1 195 ? -10.657 -2.919 16.206 1.00 87.81 195 LEU A N 1
ATOM 1514 C CA . LEU A 1 195 ? -11.137 -1.601 16.646 1.00 87.81 195 LEU A CA 1
ATOM 1515 C C . LEU A 1 195 ? -12.521 -1.266 16.090 1.00 87.81 195 LEU A C 1
ATOM 1517 O O . LEU A 1 195 ? -13.340 -0.659 16.780 1.00 87.81 195 LEU A O 1
ATOM 1521 N N . VAL A 1 196 ? -12.790 -1.663 14.848 1.00 88.69 196 VAL A N 1
ATOM 1522 C CA . VAL A 1 196 ? -14.108 -1.516 14.234 1.00 88.69 196 VAL A CA 1
ATOM 1523 C C . VAL A 1 196 ? -15.149 -2.292 15.047 1.00 88.69 196 VAL A C 1
ATOM 1525 O O . VAL A 1 196 ? -16.151 -1.695 15.443 1.00 88.69 196 VAL A O 1
ATOM 1528 N N . LEU A 1 197 ? -14.889 -3.560 15.386 1.00 87.62 197 LEU A N 1
ATOM 1529 C CA . LEU A 1 197 ? -15.756 -4.375 16.250 1.00 87.62 197 LEU A CA 1
ATOM 1530 C C . LEU A 1 197 ? -15.957 -3.748 17.636 1.00 87.62 197 LEU A C 1
ATOM 1532 O O . LEU A 1 197 ? -17.095 -3.607 18.087 1.00 87.62 197 LEU A O 1
ATOM 1536 N N . ASP A 1 198 ? -14.882 -3.290 18.274 1.00 84.56 198 ASP A N 1
ATOM 1537 C CA . ASP A 1 198 ? -14.941 -2.640 19.587 1.00 84.56 198 ASP A CA 1
ATOM 1538 C C . ASP A 1 198 ? -15.767 -1.342 19.561 1.00 84.56 198 ASP A C 1
ATOM 1540 O O . ASP A 1 198 ? -16.433 -0.997 20.543 1.00 84.56 198 ASP A O 1
ATOM 1544 N N . SER A 1 199 ? -15.771 -0.633 18.426 1.00 80.31 199 SER A N 1
ATOM 1545 C CA . SER A 1 199 ? -16.560 0.588 18.230 1.00 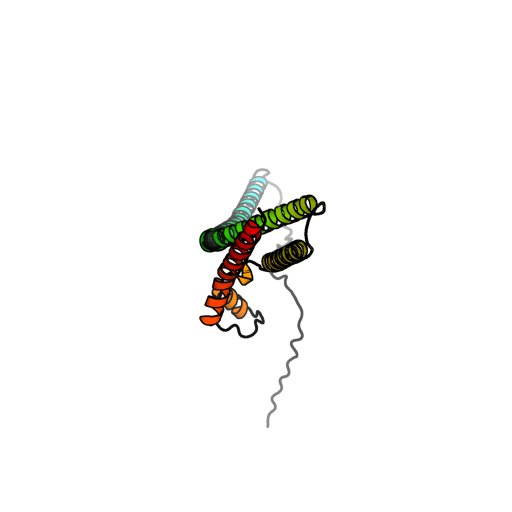80.31 199 SER A CA 1
ATOM 1546 C C . SER A 1 199 ? -18.059 0.328 18.017 1.00 80.31 199 SER A C 1
ATOM 1548 O O . SER A 1 199 ? -18.876 1.197 18.335 1.00 80.31 199 SER A O 1
ATOM 1550 N N . TYR A 1 200 ? -18.451 -0.856 17.522 1.00 77.25 200 TYR A N 1
ATOM 1551 C CA . TYR A 1 200 ? -19.864 -1.220 17.344 1.00 77.25 200 TYR A CA 1
ATOM 1552 C C . TYR A 1 200 ? -20.594 -1.427 18.673 1.00 77.25 200 TYR A C 1
ATOM 1554 O O . TYR A 1 200 ? -21.796 -1.190 18.737 1.00 77.25 200 TYR A O 1
ATOM 1562 N N . GLY A 1 201 ? -19.880 -1.766 19.751 1.00 65.38 201 GLY A N 1
ATOM 1563 C CA . GLY A 1 201 ? -20.453 -1.900 21.096 1.00 65.38 201 GLY A CA 1
ATOM 1564 C C . GLY A 1 201 ? -20.908 -0.586 21.754 1.00 65.38 201 GLY A C 1
ATOM 1565 O O . GLY A 1 201 ? -21.292 -0.602 22.920 1.00 65.38 201 GLY A O 1
ATOM 1566 N N . PHE A 1 202 ? -20.826 0.549 21.051 1.00 57.19 202 PHE A N 1
ATOM 1567 C CA . PHE A 1 202 ? -21.250 1.872 21.528 1.00 57.19 202 PHE A CA 1
ATOM 1568 C C . PHE A 1 202 ? -22.497 2.437 20.822 1.00 57.19 202 PHE A C 1
ATOM 1570 O O . PHE A 1 202 ? -22.873 3.579 21.130 1.00 57.19 202 PHE A O 1
ATOM 1577 N N . VAL A 1 203 ? -23.100 1.673 19.901 1.00 47.28 203 VAL A N 1
ATOM 1578 C CA . VAL A 1 203 ? -24.435 1.918 19.311 1.00 47.28 203 VAL A CA 1
ATOM 1579 C C . VAL A 1 203 ? -25.496 1.321 20.215 1.00 47.28 203 VAL A C 1
ATOM 1581 O O . VAL A 1 203 ? -26.482 2.039 20.471 1.00 47.28 203 VAL A O 1
#

Foldseek 3Di:
DDDDDDDDDDPDDDDDPDPPDPPPPDDDPDDDDDDDDDPPPVVVVVVVVVVVVVVVCCVVVVVVVVVVVVVVVVVVVVVVVCCVPQVVVVVVLLVVLLVLLVVLLVVLVVLVVVPPPPDDPVVVVLSVVLNVLSVVLNVVSVPDDSVLQDQDPVVVVVVCVVVPPPDPDDDHDDVVSNVVSPCPSVVSVVSSVVSVVSSVVSD

Organism: NCBI:txid1280837

pLDDT: mean 74.71, std 18.21, range [32.41, 93.88]

InterPro domains:
  IPR038881 Yae1-like [PTHR18829] (22-196)

Secondary structure (DSSP, 8-state):
-------------------S------------------HHHHHHHHHHHHHHHHHHHHHHHHHHHHHHHHHHHHHHHHHHHHIIIIIHHHHHHHHHHHHHHHHHHHHHHHHHHHHTTT--HHHHHHHHHHHHHHHHHHHHHHH--HHHHS---HHHHHHHHHTT------PPPPHHHHHHHHHHHHHHHHHHHHHHHHHHTT-